Protein AF-A0A9P8CUE9-F1 (afdb_monomer_lite)

Organism: Mortierella alpina (NCBI:txid64518)

Sequence (190 aa):
MLHHHSNKNKRRLTALVFLGAIAPILSLISSGIDAAATAPPASHSPWPAYGKVPATTSPEVKAWLKLVDWTKVPKIGVRHTKDSGPPVCPEVAAPASDCWWTCSGCAAPDDVVDCPGKKVWGLTFDDGPEPGTTEKLLALLHEKNVTATFFVTGMKSTKAPALLKQTIDKGHHLASHSKDHLFSISRSRH

Foldseek 3Di:
DDDDDDDDDDDDDDDDDDDDDDDDPPDDDDPWAPPPDDQDPPPCDPDDDAPDDDDCPDPNNVVVVVRGPVVPPDPDDQFADDPLDDTDADPDDDPLSRDDCSRHVDDDPPDCPDAPDPPGDAAEAEADDDPPPLVVVLVVCVVVVHEHEYAYAQCRCVVCVVSVVVNVVSPHHYHHCYHNVPSPRHPPPD

pLDDT: mean 70.09, std 22.68, range [24.7, 97.25]

InterPro domains:
  IPR002509 NodB homology domain [PF01522] (115-182)
  IPR002509 NodB homology domain [PS51677] (119-190)
  IPR011330 Glycoside hydrolase/deacetylase, beta/alpha-barrel [SSF88713] (103-185)
  IPR050248 Polysaccharide deacetylase, ArnD subfamily [PTHR10587] (83-181)

Structure (mmCIF, N/CA/C/O backbone):
data_AF-A0A9P8CUE9-F1
#
_entry.id   AF-A0A9P8CUE9-F1
#
loop_
_atom_site.group_PDB
_atom_site.id
_atom_site.type_symbol
_atom_site.label_atom_id
_atom_site.label_alt_id
_atom_site.label_comp_id
_atom_site.label_asym_id
_atom_site.label_entity_id
_atom_site.label_seq_id
_atom_site.pdbx_PDB_ins_code
_atom_site.Cartn_x
_atom_site.Cartn_y
_atom_site.Cartn_z
_atom_site.occupancy
_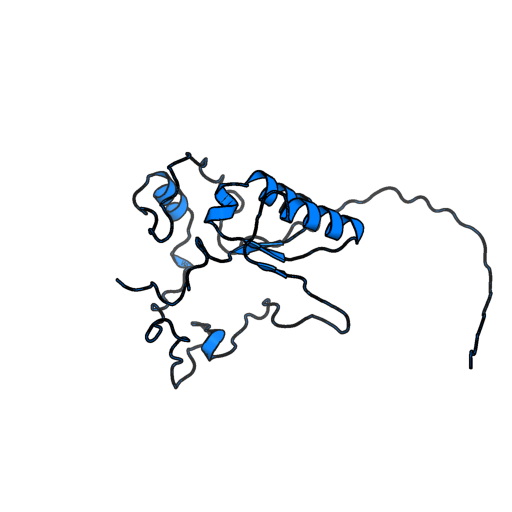atom_site.B_iso_or_equiv
_atom_site.auth_seq_id
_atom_site.auth_comp_id
_atom_site.auth_asym_id
_atom_site.auth_atom_id
_atom_site.pdbx_PDB_model_num
ATOM 1 N N . MET A 1 1 ? -44.475 7.993 17.799 1.00 36.44 1 MET A N 1
ATOM 2 C CA . MET A 1 1 ? -45.086 6.934 18.630 1.00 36.44 1 MET A CA 1
ATOM 3 C C . MET A 1 1 ? -43.985 5.986 19.073 1.00 36.44 1 MET A C 1
ATOM 5 O O . MET A 1 1 ? -43.467 5.237 18.260 1.00 36.44 1 MET A O 1
ATOM 9 N N . LEU A 1 2 ? -43.559 6.115 20.330 1.00 25.28 2 LEU A N 1
ATOM 10 C CA . LEU A 1 2 ? -42.633 5.197 20.993 1.00 25.28 2 LEU A CA 1
ATOM 11 C C . LEU A 1 2 ? -43.350 3.877 21.285 1.00 25.28 2 LEU A C 1
ATOM 13 O O . LEU A 1 2 ? -44.483 3.917 21.760 1.00 25.28 2 LEU A O 1
ATOM 17 N N . HIS A 1 3 ? -42.677 2.741 21.107 1.00 25.42 3 HIS A N 1
ATOM 18 C CA . HIS A 1 3 ? -42.960 1.544 21.896 1.00 25.42 3 HIS A CA 1
ATOM 19 C C . HIS A 1 3 ? -41.661 1.017 22.504 1.00 25.42 3 HIS A C 1
ATOM 21 O O . HIS A 1 3 ? -40.695 0.684 21.823 1.00 25.42 3 HIS A O 1
ATOM 27 N N . HIS A 1 4 ? -41.666 1.042 23.830 1.00 25.03 4 HIS A N 1
ATOM 28 C CA . HIS A 1 4 ? -40.624 0.654 24.755 1.00 25.03 4 HIS A CA 1
ATOM 29 C C . HIS A 1 4 ? -40.955 -0.765 25.221 1.00 25.03 4 HIS A C 1
ATOM 31 O O . HIS A 1 4 ? -42.028 -0.970 25.780 1.00 25.03 4 HIS A O 1
ATOM 37 N N . HIS A 1 5 ? -40.057 -1.734 25.030 1.00 28.45 5 HIS A N 1
ATOM 38 C CA . HIS A 1 5 ? -40.141 -3.008 25.744 1.00 28.45 5 HIS A CA 1
ATOM 39 C C . HIS A 1 5 ? -38.885 -3.207 26.589 1.00 28.45 5 HIS A C 1
ATOM 41 O O . HIS A 1 5 ? -37.834 -3.649 26.137 1.00 28.45 5 HIS A O 1
ATOM 47 N N . SER A 1 6 ? -39.036 -2.824 27.854 1.00 28.95 6 SER A N 1
ATOM 48 C CA . SER A 1 6 ? -38.173 -3.174 28.974 1.00 28.95 6 SER A CA 1
ATOM 49 C C . SER A 1 6 ? -38.375 -4.654 29.308 1.00 28.95 6 SER A C 1
ATOM 51 O O . SER A 1 6 ? -39.487 -5.046 29.656 1.00 28.95 6 SER A O 1
ATOM 53 N N . ASN A 1 7 ? -37.312 -5.461 29.297 1.00 30.73 7 ASN A N 1
ATOM 54 C CA . ASN A 1 7 ? -37.289 -6.720 30.040 1.00 30.73 7 ASN A CA 1
ATOM 55 C C . ASN A 1 7 ? -36.062 -6.740 30.958 1.00 30.73 7 ASN A C 1
ATOM 57 O O . ASN A 1 7 ? -34.925 -6.919 30.527 1.00 30.73 7 ASN A O 1
ATOM 61 N N . LYS A 1 8 ? -36.325 -6.478 32.240 1.00 32.53 8 LYS A N 1
ATOM 62 C CA . LYS A 1 8 ? -35.379 -6.591 33.345 1.00 32.53 8 LYS A CA 1
ATOM 63 C C . LYS A 1 8 ? -35.493 -8.009 33.893 1.00 32.53 8 LYS A C 1
ATOM 65 O O . LYS A 1 8 ? -36.488 -8.315 34.537 1.00 32.53 8 LYS A O 1
ATOM 70 N N . ASN A 1 9 ? -34.441 -8.812 33.769 1.00 32.69 9 ASN A N 1
ATOM 71 C CA . ASN A 1 9 ? -34.196 -9.864 34.748 1.00 32.69 9 ASN A CA 1
ATOM 72 C C . ASN A 1 9 ? -32.731 -9.844 35.179 1.00 32.69 9 ASN A C 1
ATOM 74 O O . ASN A 1 9 ? -31.813 -10.166 34.431 1.00 32.69 9 ASN A O 1
ATOM 78 N N . LYS A 1 10 ? -32.542 -9.376 36.414 1.00 33.41 10 LYS A N 1
ATOM 79 C CA . LYS A 1 10 ? -31.275 -9.292 37.132 1.00 33.41 10 LYS A CA 1
ATOM 80 C C . LYS A 1 10 ? -30.876 -10.696 37.588 1.00 33.41 10 LYS A C 1
ATOM 82 O O . LYS A 1 10 ? -31.638 -11.328 38.315 1.00 33.41 10 LYS A O 1
ATOM 87 N N . ARG A 1 11 ? -29.641 -11.113 37.312 1.00 35.25 11 ARG A N 1
ATOM 88 C CA . ARG A 1 11 ? -28.874 -11.956 38.239 1.00 35.25 11 ARG A CA 1
ATOM 89 C C . ARG A 1 11 ? -27.506 -11.320 38.455 1.00 35.25 11 ARG A C 1
ATOM 91 O O . ARG A 1 11 ? -26.847 -10.879 37.523 1.00 35.25 11 ARG A O 1
ATOM 98 N N . ARG A 1 12 ? -27.197 -11.158 39.736 1.00 32.88 12 ARG A N 1
ATOM 99 C CA . ARG A 1 12 ? -26.024 -10.510 40.314 1.00 32.88 12 ARG A CA 1
ATOM 100 C C . ARG A 1 12 ? -24.834 -11.477 40.347 1.00 32.88 12 ARG A C 1
ATOM 102 O O . ARG A 1 12 ? -25.046 -12.669 40.515 1.00 32.88 12 ARG A O 1
ATOM 109 N N . LEU A 1 13 ? -23.642 -10.872 40.348 1.00 27.58 13 LEU A N 1
ATOM 110 C CA . LEU A 1 13 ? -22.344 -11.371 40.823 1.00 27.58 13 LEU A CA 1
ATOM 111 C C . LEU A 1 13 ? -21.742 -12.581 40.090 1.00 27.58 13 LEU A C 1
ATOM 113 O O . LEU A 1 13 ? -22.179 -13.708 40.265 1.00 27.58 13 LEU A O 1
ATOM 117 N N . THR A 1 14 ? -20.619 -12.356 39.404 1.00 27.53 14 THR A N 1
ATOM 118 C CA . THR A 1 14 ? -19.294 -12.802 39.878 1.00 27.53 14 THR A CA 1
ATOM 119 C C . THR A 1 14 ? -18.235 -11.959 39.164 1.00 27.53 14 THR A C 1
ATOM 121 O O . THR A 1 14 ? -18.189 -11.913 37.938 1.00 27.53 14 THR A O 1
ATOM 124 N N . ALA A 1 15 ? -17.420 -11.245 39.938 1.00 28.31 15 ALA A N 1
ATOM 125 C CA . ALA A 1 15 ? -16.185 -10.654 39.454 1.00 28.31 15 ALA A CA 1
ATOM 126 C C . ALA A 1 15 ? -15.209 -11.800 39.168 1.00 28.31 15 ALA A C 1
ATOM 128 O O . ALA A 1 15 ? -14.782 -12.483 40.094 1.00 28.31 15 ALA A O 1
ATOM 129 N N . LEU A 1 16 ? -14.884 -12.023 37.897 1.00 26.94 16 LEU A N 1
ATOM 130 C CA . LEU A 1 16 ? -13.764 -12.864 37.501 1.00 26.94 16 LEU A CA 1
ATOM 131 C C . LEU A 1 16 ? -12.756 -11.960 36.799 1.00 26.94 16 LEU A C 1
ATOM 133 O O . LEU A 1 16 ? -12.876 -11.628 35.623 1.00 26.94 16 LEU A O 1
ATOM 137 N N . VAL A 1 17 ? -11.791 -11.509 37.591 1.00 27.09 17 VAL A N 1
ATOM 138 C CA . VAL A 1 17 ? -10.525 -10.980 37.104 1.00 27.09 17 VAL A CA 1
ATOM 139 C C . VAL A 1 17 ? -9.811 -12.143 36.420 1.00 27.09 17 VAL A C 1
ATOM 141 O O . VAL A 1 17 ? -9.336 -13.049 37.096 1.00 27.09 17 VAL A O 1
ATOM 144 N N . PHE A 1 18 ? -9.748 -12.132 35.092 1.00 27.00 18 PHE A N 1
ATOM 145 C CA . PHE A 1 18 ? -8.770 -12.920 34.349 1.00 27.00 18 PHE A CA 1
ATOM 146 C C . PHE A 1 18 ? -7.748 -11.957 33.751 1.00 27.00 18 PHE A C 1
ATOM 148 O O . PHE A 1 18 ? -7.950 -11.358 32.697 1.00 27.00 18 PHE A O 1
ATOM 155 N N . LEU A 1 19 ? -6.648 -11.790 34.489 1.00 27.48 19 LEU A N 1
ATOM 156 C CA . LEU A 1 19 ? -5.358 -11.477 33.896 1.00 27.48 19 LEU A CA 1
ATOM 157 C C . LEU A 1 19 ? -4.941 -12.651 33.002 1.00 27.48 19 LEU A C 1
ATOM 159 O O . LEU A 1 19 ? -5.058 -13.805 33.405 1.00 27.48 19 LEU A O 1
ATOM 163 N N . GLY A 1 20 ? -4.338 -12.324 31.861 1.00 24.70 20 GLY A N 1
ATOM 164 C CA . GLY A 1 20 ? -3.380 -13.202 31.195 1.00 24.70 20 GLY A CA 1
ATOM 165 C C . GLY A 1 20 ? -3.936 -14.014 30.033 1.00 24.70 20 GLY A C 1
ATOM 166 O O . GLY A 1 20 ? -4.407 -15.126 30.218 1.00 24.70 20 GLY A O 1
ATOM 167 N N . ALA A 1 21 ? -3.783 -13.481 28.823 1.00 28.77 21 ALA A N 1
ATOM 168 C CA . ALA A 1 21 ? -2.973 -14.117 27.780 1.00 28.77 21 ALA A CA 1
ATOM 169 C C . ALA A 1 21 ? -2.999 -13.231 26.530 1.00 28.77 21 ALA A C 1
ATOM 171 O O . ALA A 1 21 ? -3.874 -13.323 25.673 1.00 28.77 21 ALA A O 1
ATOM 172 N N . ILE A 1 22 ? -2.005 -12.350 26.452 1.00 33.88 22 ILE A N 1
ATOM 173 C CA . ILE A 1 22 ? -1.521 -11.802 25.190 1.00 33.88 22 ILE A CA 1
ATOM 174 C C . ILE A 1 22 ? -0.897 -12.991 24.451 1.00 33.88 22 ILE A C 1
ATOM 176 O O . ILE A 1 22 ? 0.145 -13.491 24.869 1.00 33.88 22 ILE A O 1
ATOM 180 N N . ALA A 1 23 ? -1.544 -13.467 23.392 1.00 28.14 23 ALA A N 1
ATOM 181 C CA . ALA A 1 23 ? -0.933 -14.346 22.403 1.00 28.14 23 ALA A CA 1
ATOM 182 C C . ALA A 1 23 ? -0.981 -13.602 21.058 1.00 28.14 23 ALA A C 1
ATOM 184 O O . ALA A 1 23 ? -2.072 -13.254 20.601 1.00 28.14 23 ALA A O 1
ATOM 185 N N . PRO A 1 24 ? 0.175 -13.268 20.462 1.00 31.92 24 PRO A N 1
ATOM 186 C CA . PRO A 1 24 ? 0.232 -12.425 19.282 1.00 31.92 24 PRO A CA 1
ATOM 187 C C . PRO A 1 24 ? -0.199 -13.244 18.065 1.00 31.92 24 PRO A C 1
ATOM 189 O O . PRO A 1 24 ? 0.426 -14.249 17.730 1.00 31.92 24 PRO A O 1
ATOM 192 N N . ILE A 1 25 ? -1.234 -12.789 17.360 1.00 31.41 25 ILE A N 1
ATOM 193 C CA . ILE A 1 25 ? -1.458 -13.196 15.971 1.00 31.41 25 ILE A CA 1
ATOM 194 C C . ILE A 1 25 ? -0.465 -12.384 15.136 1.00 31.41 25 ILE A C 1
ATOM 196 O O . ILE A 1 25 ? -0.787 -11.347 14.567 1.00 31.41 25 ILE A O 1
ATOM 200 N N . LEU A 1 26 ? 0.789 -12.830 15.155 1.00 34.69 26 LEU A N 1
ATOM 201 C CA . LEU A 1 26 ? 1.828 -12.414 14.229 1.00 34.69 26 LEU A CA 1
ATOM 202 C C . LEU A 1 26 ? 2.029 -13.574 13.256 1.00 34.69 26 LEU A C 1
ATOM 204 O O . LEU A 1 26 ? 2.861 -14.445 13.481 1.00 34.69 26 LEU A O 1
ATOM 208 N N . SER A 1 27 ? 1.223 -13.626 12.203 1.00 35.78 27 SER A N 1
ATOM 209 C CA . SER A 1 27 ? 1.536 -14.442 11.032 1.00 35.78 27 SER A CA 1
ATOM 210 C C . SER A 1 27 ? 0.690 -13.970 9.865 1.00 35.78 27 SER A C 1
ATOM 212 O O . SER A 1 27 ? -0.477 -14.330 9.781 1.00 35.78 27 SER A O 1
ATOM 214 N N . LEU A 1 28 ? 1.275 -13.112 9.028 1.00 30.45 28 LEU A N 1
ATOM 215 C CA . LEU A 1 28 ? 1.000 -12.988 7.591 1.00 30.45 28 LEU A CA 1
ATOM 216 C C . LEU A 1 28 ? 1.887 -11.876 7.020 1.00 30.45 28 LEU A C 1
ATOM 218 O O . LEU A 1 28 ? 1.423 -10.801 6.661 1.00 30.45 28 LEU A O 1
ATOM 222 N N . ILE A 1 29 ? 3.197 -12.132 6.959 1.00 36.97 29 ILE A N 1
ATOM 223 C CA . ILE A 1 29 ? 4.071 -11.474 5.985 1.00 36.97 29 ILE A CA 1
ATOM 224 C C . ILE A 1 29 ? 5.051 -12.524 5.463 1.00 36.97 29 ILE A C 1
ATOM 226 O O . ILE A 1 29 ? 5.740 -13.176 6.244 1.00 36.97 29 ILE A O 1
ATOM 230 N N . SER A 1 30 ? 5.139 -12.590 4.135 1.00 34.62 30 SER A N 1
ATOM 231 C CA . SER A 1 30 ? 6.252 -13.113 3.338 1.00 34.62 30 SER A CA 1
ATOM 232 C C . SER A 1 30 ? 6.085 -14.496 2.707 1.00 34.62 30 SER A C 1
ATOM 234 O O . SER A 1 30 ? 6.679 -15.487 3.120 1.00 34.62 30 SER A O 1
ATOM 236 N N . SER A 1 31 ? 5.389 -14.535 1.576 1.00 41.97 31 SER A N 1
ATOM 237 C CA . SER A 1 31 ? 5.726 -15.447 0.483 1.00 41.97 31 SER A CA 1
ATOM 238 C C . SER A 1 31 ? 6.697 -14.735 -0.472 1.00 41.97 31 SER A C 1
ATOM 240 O O . SER A 1 31 ? 6.318 -14.296 -1.552 1.00 41.97 31 SER A O 1
ATOM 242 N N . GLY A 1 32 ? 7.967 -14.575 -0.071 1.00 44.78 32 GLY A N 1
ATOM 243 C CA . GLY A 1 32 ? 9.011 -14.155 -1.024 1.00 44.78 32 GLY A CA 1
ATOM 244 C C . GLY A 1 32 ? 10.296 -13.537 -0.471 1.00 44.78 32 GLY A C 1
ATOM 245 O O . GLY A 1 32 ? 11.260 -13.415 -1.219 1.00 44.78 32 GLY A O 1
ATOM 246 N N . ILE A 1 33 ? 10.341 -13.164 0.805 1.00 44.09 33 ILE A N 1
ATOM 247 C CA . ILE A 1 33 ? 11.532 -12.618 1.469 1.00 44.09 33 ILE A CA 1
ATOM 248 C C . ILE A 1 33 ? 11.846 -13.528 2.654 1.00 44.09 33 ILE A C 1
ATOM 250 O O . ILE A 1 33 ? 10.989 -13.714 3.520 1.00 44.09 33 ILE A O 1
ATOM 254 N N . ASP A 1 34 ? 13.040 -14.119 2.698 1.00 39.16 34 ASP A N 1
ATOM 255 C CA . ASP A 1 34 ? 13.455 -14.921 3.850 1.00 39.16 34 ASP A CA 1
ATOM 256 C C . ASP A 1 34 ? 13.269 -14.107 5.135 1.00 39.16 34 ASP A C 1
ATOM 258 O O . ASP A 1 34 ? 13.906 -13.071 5.326 1.00 39.16 34 ASP A O 1
ATOM 262 N N . ALA A 1 35 ? 12.416 -14.595 6.039 1.00 41.97 35 ALA A N 1
ATOM 263 C CA . ALA A 1 35 ? 12.157 -13.968 7.336 1.00 41.97 35 ALA A CA 1
ATOM 264 C C . ALA A 1 35 ? 13.425 -13.866 8.219 1.00 41.97 35 ALA A C 1
ATOM 266 O O . ALA A 1 35 ? 13.410 -13.198 9.250 1.00 41.97 35 ALA A O 1
ATOM 267 N N . ALA A 1 36 ? 14.521 -14.516 7.805 1.00 41.19 36 ALA A N 1
ATOM 268 C CA . ALA A 1 36 ? 15.834 -14.505 8.443 1.00 41.19 36 ALA A CA 1
ATOM 269 C C . ALA A 1 36 ? 16.848 -13.536 7.796 1.00 41.19 36 ALA A C 1
ATOM 271 O O . ALA A 1 36 ? 17.951 -13.376 8.320 1.00 41.19 36 ALA A O 1
ATOM 272 N N . ALA A 1 37 ? 16.523 -12.895 6.667 1.00 46.34 37 ALA A N 1
ATOM 273 C CA . ALA A 1 37 ? 17.435 -11.961 6.018 1.00 46.34 37 ALA A CA 1
ATOM 274 C C . ALA A 1 37 ? 17.392 -10.601 6.728 1.00 46.34 37 ALA A C 1
ATOM 276 O O . ALA A 1 37 ? 16.442 -9.830 6.583 1.00 46.34 37 ALA A O 1
ATOM 277 N N . THR A 1 38 ? 18.441 -10.280 7.489 1.00 49.31 38 THR A N 1
ATOM 278 C CA . THR A 1 38 ? 18.631 -8.928 8.021 1.00 49.31 38 THR A CA 1
ATOM 279 C C . THR A 1 38 ? 18.739 -7.958 6.847 1.00 49.31 38 THR A C 1
ATOM 281 O O . THR A 1 38 ? 19.700 -8.006 6.078 1.00 49.31 38 THR A O 1
ATOM 284 N N . ALA A 1 39 ? 17.737 -7.090 6.706 1.00 53.00 39 ALA A N 1
ATOM 285 C CA . ALA A 1 39 ? 17.728 -6.004 5.739 1.00 53.00 39 ALA A CA 1
ATOM 286 C C . ALA A 1 39 ? 19.070 -5.245 5.777 1.00 53.00 39 ALA A C 1
ATOM 288 O O . ALA A 1 39 ? 19.487 -4.830 6.866 1.00 53.00 39 ALA A O 1
ATOM 289 N N . PRO A 1 40 ? 19.758 -5.047 4.634 1.00 51.84 40 PRO A N 1
ATOM 290 C CA . PRO A 1 40 ? 20.952 -4.221 4.609 1.00 51.84 40 PRO A CA 1
ATOM 291 C C . PRO A 1 40 ? 20.631 -2.834 5.187 1.00 51.84 40 PRO A C 1
ATOM 293 O O . PRO A 1 40 ? 19.540 -2.309 4.932 1.00 51.84 40 PRO A O 1
ATOM 296 N N . PRO A 1 41 ? 21.547 -2.226 5.963 1.00 53.84 41 PRO A N 1
ATOM 297 C CA . PRO A 1 41 ? 21.313 -0.911 6.536 1.00 53.84 41 PRO A CA 1
ATOM 298 C C . PRO A 1 41 ? 20.985 0.079 5.419 1.00 53.84 41 PRO A C 1
ATOM 300 O O . PRO A 1 41 ? 21.659 0.111 4.386 1.00 53.84 41 PRO A O 1
ATOM 303 N N . ALA A 1 42 ? 19.951 0.894 5.631 1.00 56.28 42 ALA A N 1
ATOM 304 C CA . ALA A 1 42 ? 19.625 2.005 4.750 1.00 56.28 42 ALA A CA 1
ATOM 305 C C . ALA A 1 42 ? 20.738 3.063 4.854 1.00 56.28 42 ALA A C 1
ATOM 307 O O . ALA A 1 42 ? 20.658 4.030 5.612 1.00 56.28 42 ALA A O 1
ATOM 308 N N . SER A 1 43 ? 21.825 2.844 4.116 1.00 53.75 43 SER A N 1
ATOM 309 C CA . SER A 1 43 ? 22.763 3.891 3.729 1.00 53.75 43 SER A CA 1
ATOM 310 C C . SER A 1 43 ? 21.926 4.979 3.055 1.00 53.75 43 SER A C 1
ATOM 312 O O . SER A 1 43 ? 21.183 4.707 2.109 1.00 53.75 43 SER A O 1
ATOM 314 N N . HIS A 1 44 ? 21.946 6.189 3.619 1.00 53.56 44 HIS A N 1
ATOM 315 C CA . HIS A 1 44 ? 21.145 7.318 3.150 1.00 53.56 44 HIS A CA 1
ATOM 316 C C . HIS A 1 44 ? 21.754 7.862 1.851 1.00 53.56 44 HIS A C 1
ATOM 318 O O . HIS A 1 44 ? 22.269 8.976 1.806 1.00 53.56 44 HIS A O 1
ATOM 324 N N . SER A 1 45 ? 21.725 7.067 0.782 1.00 56.34 45 SER A N 1
ATOM 325 C CA . SER A 1 45 ? 21.901 7.607 -0.557 1.00 56.34 45 SER A CA 1
ATOM 326 C C . SER A 1 45 ? 20.726 8.557 -0.815 1.00 56.34 45 SER A C 1
ATOM 328 O O . SER A 1 45 ? 19.581 8.186 -0.525 1.00 56.34 45 SER A O 1
ATOM 330 N N . PRO A 1 46 ? 20.965 9.794 -1.284 1.00 64.12 46 PRO A N 1
ATOM 331 C CA . PRO A 1 46 ? 19.888 10.738 -1.525 1.00 64.12 46 PRO A CA 1
ATOM 332 C C . PRO A 1 46 ? 18.871 10.110 -2.476 1.00 64.12 46 PRO A C 1
ATOM 334 O O . PRO A 1 46 ? 19.202 9.687 -3.586 1.00 64.12 46 PRO A O 1
ATOM 337 N N . TRP A 1 47 ? 17.620 10.032 -2.018 1.00 63.03 47 TRP A N 1
ATOM 338 C CA . TRP A 1 47 ? 16.534 9.505 -2.830 1.00 63.03 47 TRP A CA 1
ATOM 339 C C . TRP A 1 47 ? 16.444 10.296 -4.140 1.00 63.03 47 TRP A C 1
ATOM 341 O O . TRP A 1 47 ? 16.534 11.528 -4.122 1.00 63.03 47 TRP A O 1
ATOM 351 N N . PRO A 1 48 ? 16.262 9.622 -5.287 1.00 65.06 48 PRO A N 1
ATOM 352 C CA . PRO A 1 48 ? 16.179 10.298 -6.573 1.00 65.06 48 PRO A CA 1
ATOM 353 C C . PRO A 1 48 ? 15.027 11.303 -6.576 1.00 65.06 48 PRO A C 1
ATOM 355 O O . PRO A 1 48 ? 13.945 11.022 -6.048 1.00 65.06 48 PRO A O 1
ATOM 358 N N . ALA A 1 49 ? 15.256 12.442 -7.233 1.00 65.75 49 ALA A N 1
ATOM 359 C CA . ALA A 1 49 ? 14.275 13.510 -7.389 1.00 65.75 49 ALA A CA 1
ATOM 360 C C . ALA A 1 49 ? 12.926 13.010 -7.951 1.00 65.75 49 ALA A C 1
ATOM 362 O O . ALA A 1 49 ? 12.829 11.934 -8.556 1.00 65.75 49 ALA A O 1
ATOM 363 N N . TYR A 1 50 ? 11.876 13.812 -7.753 1.00 59.69 50 TYR A N 1
ATOM 364 C CA . TYR A 1 50 ? 10.519 13.519 -8.224 1.00 59.69 50 TYR A CA 1
ATOM 365 C C . TYR A 1 50 ? 10.512 13.130 -9.713 1.00 59.69 50 TYR A C 1
ATOM 367 O O . TYR A 1 50 ? 11.150 13.788 -10.538 1.00 59.69 50 TYR A O 1
ATOM 375 N N . GLY A 1 51 ? 9.841 12.029 -10.062 1.00 62.56 51 GLY A N 1
ATOM 376 C CA . GLY A 1 51 ? 9.766 11.544 -11.438 1.00 62.56 51 GLY A CA 1
ATOM 377 C C . GLY A 1 51 ? 11.053 10.945 -12.019 1.00 62.56 51 GLY A C 1
ATOM 378 O O . GLY A 1 51 ? 11.057 10.622 -13.208 1.00 62.56 51 GLY A O 1
ATOM 379 N N . LYS A 1 52 ? 12.133 10.788 -11.238 1.00 67.31 52 LYS A N 1
ATOM 380 C CA . LYS A 1 52 ? 13.361 10.092 -11.661 1.00 67.31 52 LYS A CA 1
ATOM 381 C C . LYS A 1 52 ? 13.396 8.660 -11.125 1.00 67.31 52 LYS A C 1
ATOM 383 O O . LYS A 1 52 ? 13.159 8.421 -9.937 1.00 67.31 52 LYS A O 1
ATOM 388 N N . VAL A 1 53 ? 13.713 7.710 -12.001 1.00 66.12 53 VAL A N 1
ATOM 389 C CA . VAL A 1 53 ? 13.930 6.306 -11.626 1.00 66.12 53 VAL A CA 1
ATOM 390 C C . VAL A 1 53 ? 15.230 6.214 -10.808 1.00 66.12 53 VAL A C 1
ATOM 392 O O . VAL A 1 53 ? 16.225 6.820 -11.215 1.00 66.12 53 VAL A O 1
ATOM 395 N N . PRO A 1 54 ? 15.247 5.528 -9.647 1.00 66.56 54 PRO A N 1
ATOM 396 C CA . PRO A 1 54 ? 16.479 5.309 -8.891 1.00 66.56 54 PRO A CA 1
ATOM 397 C C . PRO A 1 54 ? 17.501 4.533 -9.718 1.00 66.56 54 PRO A C 1
ATOM 399 O O . PRO A 1 54 ? 17.138 3.606 -10.441 1.00 66.56 54 PRO A O 1
ATOM 402 N N . ALA A 1 55 ? 18.785 4.861 -9.572 1.00 70.38 55 ALA A N 1
ATOM 403 C CA . ALA A 1 55 ? 19.837 4.028 -10.137 1.00 70.38 55 ALA A CA 1
ATOM 404 C C . ALA A 1 55 ? 19.807 2.644 -9.469 1.00 70.38 55 ALA A C 1
ATOM 406 O O . ALA A 1 55 ? 19.923 2.532 -8.251 1.00 70.38 55 ALA A O 1
ATOM 407 N N . THR A 1 56 ? 19.684 1.581 -10.263 1.00 74.38 56 THR A N 1
ATOM 408 C CA . THR A 1 56 ? 19.680 0.190 -9.770 1.00 74.38 56 THR A CA 1
ATOM 409 C C . THR A 1 56 ? 21.085 -0.382 -9.575 1.00 74.38 56 THR A C 1
ATOM 411 O O . THR A 1 56 ? 21.262 -1.535 -9.190 1.00 74.38 56 THR A O 1
ATOM 414 N N . THR A 1 57 ? 22.113 0.418 -9.852 1.00 78.94 57 THR A N 1
ATOM 415 C CA . THR A 1 57 ? 23.513 -0.012 -9.887 1.00 78.94 57 THR A CA 1
ATOM 416 C C . THR A 1 57 ? 24.236 0.131 -8.550 1.00 78.94 57 THR A C 1
ATOM 418 O O . THR A 1 57 ? 25.367 -0.362 -8.437 1.00 78.94 57 THR A O 1
ATOM 421 N N . SER A 1 58 ? 23.607 0.765 -7.553 1.00 77.44 58 SER A N 1
ATOM 422 C CA . SER A 1 58 ? 24.209 0.991 -6.237 1.00 77.44 58 SER A CA 1
ATOM 423 C C . SER A 1 58 ? 24.473 -0.334 -5.499 1.00 77.44 58 SER A C 1
ATOM 425 O O . SER A 1 58 ? 23.755 -1.319 -5.722 1.00 77.44 58 SER A O 1
ATOM 427 N N . PRO A 1 59 ? 25.502 -0.402 -4.631 1.00 79.75 59 PRO A N 1
ATOM 428 C CA . PRO A 1 59 ? 25.773 -1.587 -3.818 1.00 79.75 59 PRO A CA 1
ATOM 429 C C . PRO A 1 59 ? 24.574 -2.021 -2.969 1.00 79.75 59 PRO A C 1
ATOM 431 O O . PRO A 1 59 ? 24.308 -3.215 -2.857 1.00 79.75 59 PRO A O 1
ATOM 434 N N . GLU A 1 60 ? 23.823 -1.062 -2.427 1.00 75.56 60 GLU A N 1
ATOM 435 C CA . GLU A 1 60 ? 22.632 -1.304 -1.614 1.00 75.56 60 GLU A CA 1
ATOM 436 C C . GLU A 1 60 ? 21.529 -1.968 -2.438 1.00 75.56 60 GLU A C 1
ATOM 438 O O . GLU A 1 60 ? 21.031 -3.023 -2.051 1.00 75.56 60 GLU A O 1
ATOM 443 N N . VAL A 1 61 ? 21.180 -1.410 -3.605 1.00 79.56 61 VAL A N 1
ATOM 444 C CA . VAL A 1 61 ? 20.146 -1.998 -4.473 1.00 79.56 61 VAL A CA 1
ATOM 445 C C . VAL A 1 61 ? 20.561 -3.396 -4.924 1.00 79.56 61 VAL A C 1
ATOM 447 O O . VAL A 1 61 ? 19.756 -4.321 -4.884 1.00 79.56 61 VAL A O 1
ATOM 450 N N . LYS A 1 62 ? 21.836 -3.594 -5.271 1.00 83.75 62 LYS A N 1
ATOM 451 C CA . LYS A 1 62 ? 22.367 -4.923 -5.606 1.00 83.75 62 LYS A CA 1
ATOM 452 C C . LYS A 1 62 ? 22.279 -5.904 -4.437 1.00 83.75 62 LYS A C 1
ATOM 454 O O . LYS A 1 62 ? 22.022 -7.078 -4.676 1.00 83.75 62 LYS A O 1
ATOM 459 N N . ALA A 1 63 ? 22.497 -5.458 -3.200 1.00 83.94 63 ALA A N 1
ATOM 460 C CA . ALA A 1 63 ? 22.347 -6.302 -2.017 1.00 83.94 63 ALA A CA 1
ATOM 461 C C . ALA A 1 63 ? 20.885 -6.729 -1.822 1.00 83.94 63 ALA A C 1
ATOM 463 O O . ALA A 1 63 ? 20.627 -7.911 -1.626 1.00 83.94 63 ALA A O 1
ATOM 464 N N . TRP A 1 64 ? 19.935 -5.805 -1.979 1.00 80.31 64 TRP A N 1
ATOM 465 C CA . TRP A 1 64 ? 18.503 -6.110 -1.931 1.00 80.31 64 TRP A CA 1
ATOM 466 C C . TRP A 1 64 ? 18.056 -7.058 -3.053 1.00 80.31 64 TRP A C 1
ATOM 468 O O . TRP A 1 64 ? 17.349 -8.023 -2.788 1.00 80.31 64 TRP A O 1
ATOM 478 N N . LEU A 1 65 ? 18.513 -6.849 -4.293 1.00 84.31 65 LEU A N 1
ATOM 479 C CA . LEU A 1 65 ? 18.167 -7.714 -5.433 1.00 84.31 65 LEU A CA 1
ATOM 480 C C . LEU A 1 65 ? 18.704 -9.148 -5.294 1.00 84.31 65 LEU A C 1
ATOM 482 O O . LEU A 1 65 ? 18.132 -10.065 -5.880 1.00 84.31 65 LEU A O 1
ATOM 486 N N . LYS A 1 66 ? 19.784 -9.358 -4.527 1.00 86.75 66 LYS A N 1
ATOM 487 C CA . LYS A 1 66 ? 20.313 -10.698 -4.218 1.00 86.75 66 LYS A CA 1
ATOM 488 C C . LYS A 1 66 ? 19.430 -11.488 -3.252 1.00 86.75 66 LYS A C 1
ATOM 490 O O . LYS A 1 66 ? 19.536 -12.706 -3.232 1.00 86.75 66 LYS A O 1
ATOM 495 N N . LEU A 1 67 ? 18.594 -10.812 -2.460 1.00 86.38 67 LEU A N 1
ATOM 496 C CA . LEU A 1 67 ? 17.649 -11.463 -1.545 1.00 86.38 67 LEU A CA 1
ATOM 497 C C . LEU A 1 67 ? 16.395 -11.969 -2.268 1.00 86.38 67 LEU A C 1
ATOM 499 O O . LEU A 1 67 ? 15.608 -12.708 -1.685 1.00 86.38 67 LEU A O 1
ATOM 503 N N . VAL A 1 68 ? 16.192 -11.560 -3.522 1.00 84.88 68 VAL A N 1
ATOM 504 C CA . VAL A 1 68 ? 15.045 -11.983 -4.322 1.00 84.88 68 VAL A CA 1
ATOM 505 C C . VAL A 1 68 ? 15.338 -13.345 -4.939 1.00 84.88 68 VAL A C 1
ATOM 507 O O . VAL A 1 68 ? 16.266 -13.501 -5.735 1.00 84.88 68 VAL A O 1
ATOM 510 N N . ASP A 1 69 ? 14.502 -14.325 -4.616 1.00 87.62 69 ASP A N 1
ATOM 511 C CA . ASP A 1 69 ? 14.476 -15.605 -5.314 1.00 87.62 69 ASP A CA 1
ATOM 512 C C . ASP A 1 69 ? 13.813 -15.437 -6.689 1.00 87.62 69 ASP A C 1
ATOM 514 O O . ASP A 1 69 ? 12.602 -15.593 -6.865 1.00 87.62 69 ASP A O 1
ATOM 518 N N . TRP A 1 70 ? 14.631 -15.103 -7.688 1.00 86.56 70 TRP A N 1
ATOM 519 C CA . TRP A 1 70 ? 14.188 -14.868 -9.064 1.00 86.56 70 TRP A CA 1
ATOM 520 C C . TRP A 1 70 ? 13.540 -16.086 -9.725 1.00 86.56 70 TRP A C 1
ATOM 522 O O . TRP A 1 70 ? 12.855 -15.926 -10.733 1.00 86.56 70 TRP A O 1
ATOM 532 N N . THR A 1 71 ? 13.714 -17.294 -9.179 1.00 88.38 71 THR A N 1
ATOM 533 C CA . THR A 1 71 ? 13.064 -18.498 -9.718 1.00 88.38 71 THR A CA 1
ATOM 534 C C . THR A 1 71 ? 11.562 -18.522 -9.443 1.00 88.38 71 THR A C 1
ATOM 536 O O . THR A 1 71 ? 10.812 -19.131 -10.202 1.00 88.38 71 THR A O 1
ATOM 539 N N . LYS A 1 72 ? 11.114 -17.809 -8.402 1.00 85.06 72 LYS A N 1
ATOM 540 C CA . LYS A 1 72 ? 9.700 -17.672 -8.033 1.00 85.06 72 LYS A CA 1
ATOM 541 C C . LYS A 1 72 ? 9.002 -16.512 -8.734 1.00 85.06 72 LYS A C 1
ATOM 543 O O . LYS A 1 72 ? 7.781 -16.425 -8.672 1.00 85.06 72 LYS A O 1
ATOM 548 N N . VAL A 1 73 ? 9.750 -15.619 -9.384 1.00 82.88 73 VAL A N 1
ATOM 549 C CA . VAL A 1 73 ? 9.187 -14.460 -10.086 1.00 82.88 73 VAL A CA 1
ATOM 550 C C . VAL A 1 73 ? 8.612 -14.920 -11.433 1.00 82.88 73 VAL A C 1
ATOM 552 O O . VAL A 1 73 ? 9.372 -15.393 -12.285 1.00 82.88 73 VAL A O 1
ATOM 555 N N . PRO A 1 74 ? 7.293 -14.782 -11.673 1.00 81.50 74 PRO A N 1
ATOM 556 C CA . PRO A 1 74 ? 6.697 -15.150 -12.951 1.00 81.50 74 PRO A CA 1
ATOM 557 C C . PRO A 1 74 ? 7.290 -14.330 -14.102 1.00 81.50 74 PRO A C 1
ATOM 559 O O . PRO A 1 74 ? 7.437 -13.110 -14.010 1.00 81.50 74 PRO A O 1
ATOM 562 N N . LYS A 1 75 ? 7.598 -14.989 -15.223 1.00 82.94 75 LYS A N 1
ATOM 563 C CA . LYS A 1 75 ? 8.098 -14.336 -16.445 1.00 82.94 75 LYS A CA 1
ATOM 564 C C . LYS A 1 75 ? 6.938 -13.777 -17.273 1.00 82.94 75 LYS A C 1
ATOM 566 O O . LYS A 1 75 ? 6.650 -14.273 -18.358 1.00 82.94 75 LYS A O 1
ATOM 571 N N . ILE A 1 76 ? 6.256 -12.773 -16.733 1.00 81.06 76 ILE A N 1
ATOM 572 C CA . ILE A 1 76 ? 5.126 -12.096 -17.381 1.00 81.06 76 ILE A CA 1
ATOM 573 C C . ILE A 1 76 ? 5.644 -10.881 -18.162 1.00 81.06 76 ILE A C 1
ATOM 575 O O . ILE A 1 76 ? 6.486 -10.126 -17.671 1.00 81.06 76 ILE A O 1
ATOM 579 N N . GLY A 1 77 ? 5.161 -10.702 -19.393 1.00 78.75 77 GLY A N 1
ATOM 580 C CA . GLY A 1 77 ? 5.522 -9.562 -20.237 1.00 78.75 77 GLY A CA 1
ATOM 581 C C . GLY A 1 77 ? 5.022 -8.226 -19.675 1.00 78.75 77 GLY A C 1
ATOM 582 O O . GLY A 1 77 ? 4.026 -8.164 -18.954 1.00 78.75 77 GLY A O 1
ATOM 583 N N . VAL A 1 78 ? 5.701 -7.129 -20.021 1.00 77.69 78 VAL A N 1
ATOM 584 C CA . VAL A 1 78 ? 5.264 -5.783 -19.626 1.00 77.69 78 VAL A CA 1
ATOM 585 C C . VAL A 1 78 ? 3.931 -5.461 -20.299 1.00 77.69 78 VAL A C 1
ATOM 587 O O . VAL A 1 78 ? 3.789 -5.561 -21.515 1.00 77.69 78 VAL A O 1
ATOM 590 N N . ARG A 1 79 ? 2.948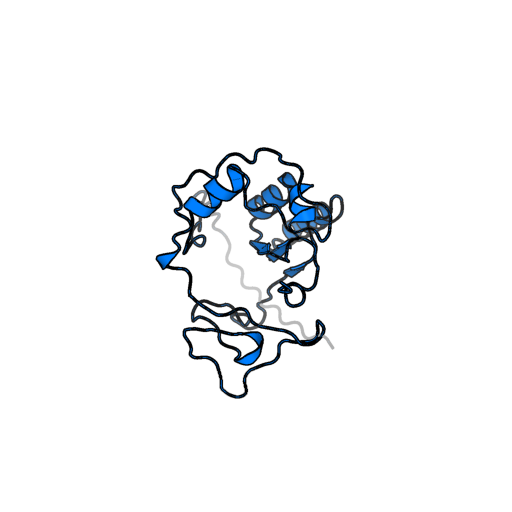 -5.048 -19.499 1.00 77.56 79 ARG A N 1
ATOM 591 C CA . ARG A 1 79 ? 1.632 -4.626 -19.986 1.00 77.56 79 ARG A CA 1
ATOM 592 C C . ARG A 1 79 ? 1.690 -3.157 -20.409 1.00 77.56 79 ARG A C 1
ATOM 594 O O . ARG A 1 79 ? 2.234 -2.318 -19.689 1.00 77.56 79 ARG A O 1
ATOM 601 N N . HIS A 1 80 ? 1.130 -2.850 -21.575 1.00 71.19 80 HIS A N 1
ATOM 602 C CA . HIS A 1 80 ? 1.172 -1.514 -22.168 1.00 71.19 80 HIS A CA 1
ATOM 603 C C . HIS A 1 80 ? -0.165 -0.780 -22.002 1.00 71.19 80 HIS A C 1
ATOM 605 O O . HIS A 1 80 ? -1.243 -1.369 -22.087 1.00 71.19 80 HIS A O 1
ATOM 611 N N . THR A 1 81 ? -0.087 0.531 -21.784 1.00 68.00 81 THR A N 1
ATOM 612 C CA . THR A 1 81 ? -1.230 1.450 -21.855 1.00 68.00 81 THR A CA 1
ATOM 613 C C . THR A 1 81 ? -1.155 2.255 -23.142 1.00 68.00 81 THR A C 1
ATOM 615 O O . THR A 1 81 ? -0.068 2.499 -23.671 1.00 68.00 81 THR A O 1
ATOM 618 N N . LYS A 1 82 ? -2.309 2.698 -23.640 1.00 69.38 82 LYS A N 1
ATOM 619 C CA . LYS A 1 82 ? -2.365 3.680 -24.723 1.00 69.38 82 LYS A CA 1
ATOM 620 C C . LYS A 1 82 ? -2.442 5.075 -24.107 1.00 69.38 82 LYS A C 1
ATOM 622 O O . LYS A 1 82 ? -3.361 5.347 -23.345 1.00 69.38 82 LYS A O 1
ATOM 627 N N . ASP A 1 83 ? -1.461 5.930 -24.389 1.00 65.94 83 ASP A N 1
ATOM 628 C CA . ASP A 1 83 ? -1.456 7.360 -24.036 1.00 65.94 83 ASP A CA 1
ATOM 629 C C . ASP A 1 83 ? -1.740 7.691 -22.555 1.00 65.9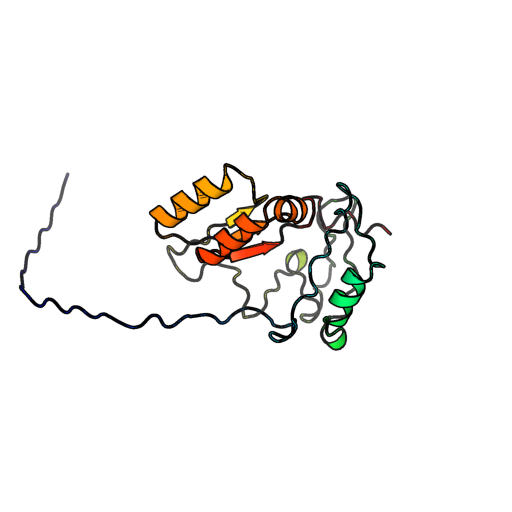4 83 ASP A C 1
ATOM 631 O O . ASP A 1 83 ? -2.381 8.688 -22.238 1.00 65.94 83 ASP A O 1
ATOM 635 N N . SER A 1 84 ? -1.225 6.886 -21.616 1.00 65.44 84 SER A N 1
ATOM 636 C CA . SER A 1 84 ? -1.513 7.002 -20.166 1.00 65.44 84 SER A CA 1
ATOM 637 C C . SER A 1 84 ? -2.970 6.738 -19.770 1.00 65.44 84 SER A C 1
ATOM 639 O O . SER A 1 84 ? -3.342 6.971 -18.621 1.00 65.44 84 SER A O 1
ATOM 641 N N . GLY A 1 85 ? -3.784 6.258 -20.707 1.00 65.31 85 GLY A N 1
ATOM 642 C CA . GLY A 1 85 ? -5.143 5.810 -20.471 1.00 65.31 85 GLY A CA 1
ATOM 643 C C . GLY A 1 85 ? -5.205 4.456 -19.759 1.00 65.31 85 GLY A C 1
ATOM 644 O O . GLY A 1 85 ? -4.174 3.897 -19.363 1.00 65.31 85 GLY A O 1
ATOM 645 N N . PRO A 1 86 ? -6.421 3.908 -19.589 1.00 69.69 86 PRO A N 1
ATOM 646 C CA . PRO A 1 86 ? -6.591 2.571 -19.043 1.00 69.69 86 PRO A CA 1
ATOM 647 C C . PRO A 1 86 ? -5.790 1.541 -19.860 1.00 69.69 86 PRO A C 1
ATOM 649 O O . PRO A 1 86 ? -5.522 1.754 -21.050 1.00 69.69 86 PRO A O 1
ATOM 652 N N . PRO A 1 87 ? -5.371 0.429 -19.234 1.00 76.06 87 PRO A N 1
ATOM 653 C CA . PRO A 1 87 ? -4.683 -0.632 -19.952 1.00 76.06 87 PRO A CA 1
ATOM 654 C C . PRO A 1 87 ? -5.518 -1.154 -21.119 1.00 76.06 87 PRO A C 1
ATOM 656 O O . PRO A 1 87 ? -6.743 -1.241 -21.034 1.00 76.06 87 PRO A O 1
ATOM 659 N N . VAL A 1 88 ? -4.836 -1.539 -22.197 1.00 79.94 88 VAL A N 1
ATOM 660 C CA . VAL A 1 88 ? -5.481 -2.241 -23.307 1.00 79.94 88 VAL A CA 1
ATOM 661 C C . VAL A 1 88 ? -5.614 -3.705 -22.908 1.00 79.94 88 VAL A C 1
ATOM 663 O O . VAL A 1 88 ? -4.614 -4.416 -22.811 1.00 79.94 88 VAL A O 1
ATOM 666 N N . CYS A 1 89 ? -6.843 -4.137 -22.640 1.00 79.94 89 CYS A N 1
ATOM 667 C CA . CYS A 1 89 ? -7.125 -5.524 -22.304 1.00 79.94 89 CYS A CA 1
ATOM 668 C C . CYS A 1 89 ? -7.082 -6.407 -23.557 1.00 79.94 89 CYS A C 1
ATOM 670 O O . CYS A 1 89 ? -7.630 -6.008 -24.587 1.00 79.94 89 CYS A O 1
ATOM 672 N N . PRO A 1 90 ? -6.440 -7.586 -23.497 1.00 77.38 90 PRO A N 1
ATOM 673 C CA . PRO A 1 90 ? -6.458 -8.525 -24.607 1.00 77.38 90 PRO A CA 1
ATOM 674 C C . PRO A 1 90 ? -7.885 -9.036 -24.830 1.00 77.38 90 PRO A C 1
ATOM 676 O O . PRO A 1 90 ? -8.643 -9.211 -23.878 1.00 77.38 90 PRO A O 1
ATOM 679 N N . GLU A 1 91 ? -8.241 -9.297 -26.089 1.00 73.31 91 GLU A N 1
ATOM 680 C CA . GLU A 1 91 ? -9.554 -9.861 -26.444 1.00 73.31 91 GLU A CA 1
ATOM 681 C C . GLU A 1 91 ? -9.764 -11.257 -25.841 1.00 73.31 91 GLU A C 1
ATOM 683 O O . GLU A 1 91 ? -10.887 -11.642 -25.521 1.00 73.31 91 GLU A O 1
ATOM 688 N N . VAL A 1 92 ? -8.672 -12.005 -25.653 1.00 71.31 92 VAL A N 1
ATOM 689 C CA . VAL A 1 92 ? -8.664 -13.302 -24.975 1.00 71.31 92 VAL A CA 1
ATOM 690 C C . VAL A 1 92 ? -8.085 -13.127 -23.577 1.00 71.31 92 VAL A C 1
ATOM 692 O O . VAL A 1 92 ? -7.004 -12.559 -23.415 1.00 71.31 92 VAL A O 1
ATOM 695 N N . ALA A 1 93 ? -8.795 -13.638 -22.570 1.00 67.94 93 ALA A N 1
ATOM 696 C CA . ALA A 1 93 ? -8.331 -13.612 -21.189 1.00 67.94 93 ALA A CA 1
ATOM 697 C C . ALA A 1 93 ? -6.960 -14.296 -21.063 1.00 67.94 93 ALA A C 1
ATOM 699 O O . ALA A 1 93 ? -6.744 -15.391 -21.589 1.00 67.94 93 ALA A O 1
ATOM 700 N N . ALA A 1 94 ? -6.037 -13.642 -20.356 1.00 68.25 94 ALA A N 1
ATOM 701 C CA . ALA A 1 94 ? -4.741 -14.221 -20.032 1.00 68.25 94 ALA A CA 1
ATOM 702 C C . ALA A 1 94 ? -4.928 -15.545 -19.257 1.00 68.25 94 ALA A C 1
ATOM 704 O O . ALA A 1 94 ? -5.914 -15.693 -18.525 1.00 68.25 94 ALA A O 1
ATOM 705 N N . PRO A 1 95 ? -4.015 -16.525 -19.406 1.00 69.50 95 PRO A N 1
ATOM 706 C CA . PRO A 1 95 ? -4.080 -17.756 -18.625 1.00 69.50 95 PRO A CA 1
ATOM 707 C C . PRO A 1 95 ? -4.044 -17.436 -17.125 1.00 69.50 95 PRO A C 1
ATOM 709 O O . PRO A 1 95 ? -3.441 -16.449 -16.721 1.00 69.50 95 PRO A O 1
ATOM 712 N N . ALA A 1 96 ? -4.625 -18.293 -16.278 1.00 67.50 96 ALA A N 1
ATOM 713 C CA . ALA A 1 96 ? -4.693 -18.058 -14.826 1.00 67.50 96 ALA A CA 1
ATOM 714 C C . ALA A 1 96 ? -3.314 -17.835 -14.160 1.00 67.50 96 ALA A C 1
ATOM 716 O O . ALA A 1 96 ? -3.221 -17.172 -13.131 1.00 67.50 96 ALA A O 1
ATOM 717 N N . SER A 1 97 ? -2.237 -18.347 -14.768 1.00 75.94 97 SER A N 1
ATOM 718 C CA . SER A 1 97 ? -0.845 -18.110 -14.359 1.00 75.94 97 SER A CA 1
ATOM 719 C C . SER A 1 97 ? -0.341 -16.679 -14.608 1.00 75.94 97 SER A C 1
ATOM 721 O O . SER A 1 97 ? 0.693 -16.296 -14.074 1.00 75.94 97 SER A O 1
ATOM 723 N N . ASP A 1 98 ? -1.042 -15.905 -15.436 1.00 79.12 98 ASP A N 1
ATOM 724 C CA . ASP A 1 98 ? -0.803 -14.497 -15.759 1.00 79.12 98 ASP A CA 1
ATOM 725 C C . ASP A 1 98 ? -2.014 -13.670 -15.307 1.00 79.12 98 ASP A C 1
ATOM 727 O O . ASP A 1 98 ? -2.759 -13.085 -16.096 1.00 79.12 98 ASP A O 1
ATOM 731 N N . CYS A 1 99 ? -2.249 -13.672 -13.994 1.00 77.88 99 CYS A N 1
ATOM 732 C CA . CYS A 1 99 ? -3.395 -12.988 -13.426 1.00 77.88 99 CYS A CA 1
ATOM 733 C C . CYS A 1 99 ? -3.330 -11.469 -13.701 1.00 77.88 99 CYS A C 1
ATOM 735 O O . CYS A 1 99 ? -2.412 -10.749 -13.290 1.00 77.88 99 CYS A O 1
ATOM 737 N N . TRP A 1 100 ? -4.325 -10.965 -14.436 1.00 81.12 100 TRP A N 1
ATOM 738 C CA . TRP A 1 100 ? -4.566 -9.548 -14.670 1.00 81.12 100 TRP A CA 1
ATOM 739 C C . TRP A 1 100 ? -5.910 -9.079 -14.105 1.00 81.12 100 TRP A C 1
ATOM 741 O O . TRP A 1 100 ? -6.910 -9.064 -14.826 1.00 81.12 100 TRP A O 1
ATOM 751 N N . TRP A 1 101 ? -5.930 -8.604 -12.854 1.00 80.38 101 TRP A N 1
ATOM 752 C CA . TRP A 1 101 ? -7.158 -8.103 -12.216 1.00 80.38 101 TRP A CA 1
ATOM 753 C C . TRP A 1 101 ? -7.917 -7.082 -13.078 1.00 80.38 101 TRP A C 1
ATOM 755 O O . TRP A 1 101 ? -9.103 -7.258 -13.325 1.00 80.38 101 TRP A O 1
ATOM 765 N N . THR A 1 102 ? -7.236 -6.067 -13.628 1.00 79.62 102 THR A N 1
ATOM 766 C CA . THR A 1 102 ? -7.893 -5.001 -14.411 1.00 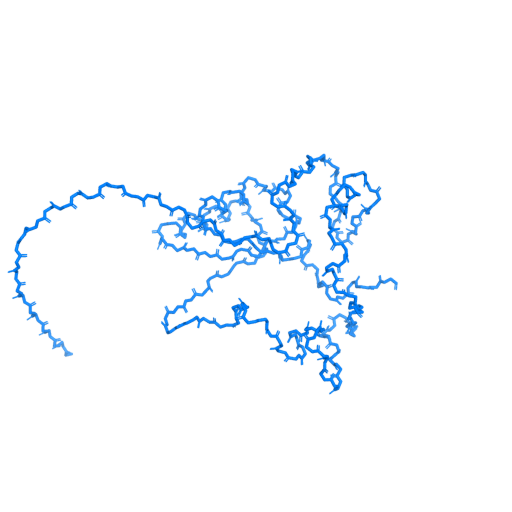79.62 102 THR A CA 1
ATOM 767 C C . THR A 1 102 ? -8.679 -5.498 -15.627 1.00 79.62 102 THR A C 1
ATOM 769 O O . THR A 1 102 ? -9.675 -4.880 -15.982 1.00 79.62 102 THR A O 1
ATOM 772 N N . CYS A 1 103 ? -8.236 -6.580 -16.271 1.00 79.88 103 CYS A N 1
ATOM 773 C CA . CYS A 1 103 ? -8.838 -7.065 -17.516 1.00 79.88 103 CYS A CA 1
ATOM 774 C C . CYS A 1 103 ? -9.661 -8.342 -17.349 1.00 79.88 103 CYS A C 1
ATOM 776 O O . CYS A 1 103 ? -10.581 -8.577 -18.122 1.00 79.88 103 CYS A O 1
ATOM 778 N N . SER A 1 104 ? -9.323 -9.171 -16.362 1.00 78.62 104 SER A N 1
ATOM 779 C CA . SER A 1 104 ? -9.930 -10.494 -16.168 1.00 78.62 104 SER A CA 1
ATOM 780 C C . SER A 1 104 ? -10.619 -10.667 -14.816 1.00 78.62 104 SER A C 1
ATOM 782 O O . SER A 1 104 ? -11.276 -11.681 -14.612 1.00 78.62 104 SER A O 1
ATOM 784 N N . GLY A 1 105 ? -10.472 -9.715 -13.886 1.00 80.75 105 GLY A N 1
ATOM 785 C CA . GLY A 1 105 ? -11.029 -9.834 -12.536 1.00 80.75 105 GLY A CA 1
ATOM 786 C C . GLY A 1 105 ? -10.494 -11.040 -11.758 1.00 80.75 105 GLY A C 1
ATOM 787 O O . GLY A 1 105 ? -11.173 -11.547 -10.872 1.00 80.75 105 GLY A O 1
ATOM 788 N N . CYS A 1 106 ? -9.311 -11.550 -12.107 1.00 82.88 106 CYS A N 1
ATOM 789 C CA . CYS A 1 106 ? -8.732 -12.704 -11.428 1.00 82.88 106 CYS A CA 1
ATOM 790 C C . CYS A 1 106 ? -8.230 -12.334 -10.028 1.00 82.88 106 CYS A C 1
ATOM 792 O O . CYS A 1 106 ? -7.421 -11.426 -9.860 1.00 82.88 106 CYS A O 1
ATOM 794 N N . ALA A 1 107 ? -8.676 -13.082 -9.034 1.00 82.12 107 ALA A N 1
ATOM 795 C CA . ALA A 1 107 ? -8.197 -12.982 -7.668 1.00 82.12 107 ALA A CA 1
ATOM 796 C C . ALA A 1 107 ? -7.629 -14.329 -7.241 1.00 82.12 107 ALA A C 1
ATOM 798 O O . ALA A 1 107 ? -8.158 -15.382 -7.617 1.00 82.12 107 ALA A O 1
ATOM 799 N N . ALA A 1 108 ? -6.541 -14.298 -6.479 1.00 80.56 108 ALA A N 1
ATOM 800 C CA . ALA A 1 108 ? -6.060 -15.476 -5.788 1.00 80.56 108 ALA A CA 1
ATOM 801 C C . ALA A 1 108 ? -7.099 -15.921 -4.737 1.00 80.56 108 ALA A C 1
ATOM 803 O O . ALA A 1 108 ? -7.882 -15.101 -4.255 1.00 80.56 108 ALA A O 1
ATOM 804 N N . PRO A 1 109 ? -7.144 -17.211 -4.361 1.00 79.19 109 PRO A N 1
ATOM 805 C CA . PRO A 1 109 ? -8.108 -17.700 -3.372 1.00 79.19 109 PRO A CA 1
ATOM 806 C C . PRO A 1 109 ? -8.035 -16.998 -2.006 1.00 79.19 109 PRO A C 1
ATOM 808 O O . PRO A 1 109 ? -9.009 -17.013 -1.259 1.00 79.19 109 PRO A O 1
ATOM 811 N N . ASP A 1 110 ? -6.880 -16.427 -1.673 1.00 82.75 110 ASP A N 1
ATOM 812 C CA . ASP A 1 110 ? -6.596 -15.679 -0.451 1.00 82.75 110 ASP A CA 1
ATOM 813 C C . ASP A 1 110 ? -6.707 -14.153 -0.613 1.00 82.75 110 ASP A C 1
ATOM 815 O O . ASP A 1 110 ? -6.593 -13.429 0.380 1.00 82.75 110 ASP A O 1
ATOM 819 N N . ASP A 1 111 ? -6.986 -13.653 -1.821 1.00 81.88 111 ASP A N 1
ATOM 820 C CA . ASP A 1 111 ? -7.217 -12.228 -2.044 1.00 81.88 111 ASP A CA 1
ATOM 821 C C . ASP A 1 111 ? -8.557 -11.793 -1.437 1.00 81.88 111 ASP A C 1
ATOM 823 O O . ASP A 1 111 ? -9.623 -12.369 -1.676 1.00 81.88 111 ASP A O 1
ATOM 827 N N . VAL A 1 112 ? -8.521 -10.693 -0.686 1.00 80.19 112 VAL A N 1
ATOM 828 C CA . VAL A 1 112 ? -9.729 -10.041 -0.176 1.00 80.19 112 VAL A CA 1
ATOM 829 C C . VAL A 1 112 ? -10.253 -9.082 -1.244 1.00 80.19 112 VAL A C 1
ATOM 831 O O . VAL A 1 112 ? -9.834 -7.929 -1.315 1.00 80.19 112 VAL A O 1
ATOM 834 N N . VAL A 1 113 ? -11.172 -9.567 -2.080 1.00 83.31 113 VAL A N 1
ATOM 835 C CA . VAL A 1 113 ? -11.843 -8.758 -3.120 1.00 83.31 113 VAL A CA 1
ATOM 836 C C . VAL A 1 113 ? -13.109 -8.062 -2.630 1.00 83.31 113 VAL A C 1
ATOM 838 O O . VAL A 1 113 ? -13.501 -7.037 -3.178 1.00 83.31 113 VAL A O 1
ATOM 841 N N . ASP A 1 114 ? -13.710 -8.595 -1.566 1.00 85.12 114 ASP A N 1
ATOM 842 C CA . ASP A 1 114 ? -14.948 -8.112 -0.966 1.00 85.12 114 ASP A CA 1
ATOM 843 C C . ASP A 1 114 ? -14.870 -8.166 0.562 1.00 85.12 114 ASP A C 1
ATOM 845 O O . ASP A 1 114 ? -14.077 -8.901 1.157 1.00 85.12 114 ASP A O 1
ATOM 849 N N . CYS A 1 115 ? -15.741 -7.406 1.227 1.00 86.06 115 CYS A N 1
ATOM 850 C CA . CYS A 1 115 ? -15.882 -7.505 2.675 1.00 86.06 115 CYS A CA 1
ATOM 851 C C . CYS A 1 115 ? -16.450 -8.889 3.057 1.00 86.06 115 CYS A C 1
ATOM 853 O O . CYS A 1 115 ? -17.475 -9.298 2.509 1.00 86.06 115 CYS A O 1
ATOM 855 N N . PRO A 1 116 ? -15.873 -9.590 4.053 1.00 85.25 116 PRO A N 1
ATOM 856 C CA . PRO A 1 116 ? -16.193 -10.993 4.353 1.00 85.25 116 PRO A CA 1
ATOM 857 C C . PRO A 1 116 ? -17.586 -11.209 4.970 1.00 85.25 116 PRO A C 1
ATOM 859 O O . PRO A 1 116 ? -17.964 -12.334 5.292 1.00 85.25 116 PRO A O 1
ATOM 862 N N . GLY A 1 117 ? -18.363 -10.146 5.186 1.00 87.00 117 GLY A N 1
ATOM 863 C CA . GLY A 1 117 ? -19.684 -10.252 5.782 1.00 87.00 117 GLY A CA 1
ATOM 864 C C . GLY A 1 117 ? -20.449 -8.938 5.826 1.00 87.00 117 GLY A C 1
ATOM 865 O O . GLY A 1 117 ? -19.924 -7.848 5.594 1.00 87.00 117 GLY A O 1
ATOM 866 N N . LYS A 1 118 ? -21.736 -9.042 6.168 1.00 89.56 118 LYS A N 1
ATOM 867 C CA . LYS A 1 118 ? -22.608 -7.876 6.343 1.00 89.56 118 LYS A CA 1
ATOM 868 C C . LYS A 1 118 ? -22.096 -7.014 7.496 1.00 89.56 118 LYS A C 1
ATOM 870 O O . LYS A 1 118 ? -21.811 -7.532 8.571 1.00 89.56 118 LYS A O 1
ATOM 875 N N . LYS A 1 119 ? -22.079 -5.695 7.288 1.00 88.75 119 LYS A N 1
ATOM 876 C CA . LYS A 1 119 ? -21.614 -4.694 8.268 1.00 88.75 119 LYS A CA 1
ATOM 877 C C . LYS A 1 119 ? -20.125 -4.816 8.639 1.00 88.75 119 LYS A C 1
ATOM 879 O O . LYS A 1 119 ? -19.727 -4.287 9.673 1.00 88.75 119 LYS A O 1
ATOM 884 N N . VAL A 1 120 ? -19.320 -5.474 7.806 1.00 88.69 120 VAL A N 1
ATOM 885 C CA . VAL A 1 120 ? -17.854 -5.403 7.859 1.00 88.69 120 VAL A CA 1
ATOM 886 C C . VAL A 1 120 ? -17.400 -4.349 6.852 1.00 88.69 120 VAL A C 1
ATOM 888 O O . VAL A 1 120 ? -17.940 -4.293 5.751 1.00 88.69 120 VAL A O 1
ATOM 891 N N . TRP A 1 121 ? -16.440 -3.511 7.239 1.00 88.12 121 TRP A N 1
ATOM 892 C CA . TRP A 1 121 ? -15.922 -2.421 6.412 1.00 88.12 121 TRP A CA 1
ATOM 893 C C . TRP A 1 121 ? -14.396 -2.419 6.465 1.00 88.12 121 TRP A C 1
ATOM 895 O O . TRP A 1 121 ? -13.824 -2.558 7.546 1.00 88.12 121 TRP A O 1
ATOM 905 N N . GLY A 1 122 ? -13.749 -2.238 5.315 1.00 89.69 122 GLY A N 1
ATOM 906 C CA . GLY A 1 122 ? -12.314 -1.979 5.222 1.00 89.69 122 GLY A CA 1
ATOM 907 C C . GLY A 1 122 ? -12.066 -0.488 5.023 1.00 89.69 122 GLY A C 1
ATOM 908 O O . GLY A 1 122 ? -12.464 0.063 4.001 1.00 89.69 122 GLY A O 1
ATOM 909 N N . LEU A 1 123 ? -11.436 0.172 5.995 1.00 93.19 123 LEU A N 1
ATOM 910 C CA . LEU A 1 123 ? -11.025 1.569 5.850 1.00 93.19 123 LEU A CA 1
ATOM 911 C C . LEU A 1 123 ? -9.641 1.640 5.217 1.00 93.19 123 LEU A C 1
ATOM 913 O O . LEU A 1 123 ? -8.702 1.001 5.702 1.00 93.19 123 LEU A O 1
ATOM 917 N N . THR A 1 124 ? -9.518 2.454 4.172 1.00 93.00 124 THR A N 1
ATOM 918 C CA . THR A 1 124 ? -8.257 2.686 3.474 1.00 93.00 124 THR A CA 1
ATOM 919 C C . THR A 1 124 ? -7.960 4.177 3.368 1.00 93.00 124 THR A C 1
ATOM 921 O O . THR A 1 124 ? -8.875 4.993 3.246 1.00 93.00 124 THR A O 1
ATOM 924 N N . PHE A 1 125 ? -6.681 4.535 3.448 1.00 94.62 125 PHE A N 1
ATOM 925 C CA . PHE A 1 125 ? -6.206 5.908 3.284 1.00 94.62 125 PHE A CA 1
ATOM 926 C C . PHE A 1 125 ? -5.002 5.932 2.349 1.00 94.62 125 PHE A C 1
ATOM 928 O O . PHE A 1 125 ? -4.017 5.241 2.610 1.00 94.62 125 PHE A O 1
ATOM 935 N N . ASP A 1 126 ? -5.070 6.766 1.318 1.00 91.62 126 ASP A N 1
ATOM 936 C CA . ASP A 1 126 ? -4.050 6.864 0.274 1.00 91.62 126 ASP A CA 1
ATOM 937 C C . ASP A 1 126 ? -3.165 8.106 0.493 1.00 91.62 126 ASP A C 1
ATOM 939 O O . ASP A 1 126 ? -3.431 8.943 1.361 1.00 91.62 126 ASP A O 1
ATOM 943 N N . ASP A 1 127 ? -2.078 8.219 -0.269 1.00 88.75 127 ASP A N 1
ATOM 944 C CA . ASP A 1 127 ? -1.194 9.395 -0.344 1.00 88.75 127 ASP A CA 1
ATOM 945 C C . ASP A 1 127 ? -0.430 9.800 0.921 1.00 88.75 127 ASP A C 1
ATOM 947 O O . ASP A 1 127 ? 0.288 10.809 0.929 1.00 88.75 127 ASP A O 1
ATOM 951 N N . GLY A 1 128 ? -0.536 9.020 1.993 1.00 86.62 128 GLY A N 1
ATOM 952 C CA . GLY A 1 128 ? 0.228 9.223 3.218 1.00 86.62 128 GLY A CA 1
ATOM 953 C C . GLY A 1 128 ? 1.696 8.781 3.104 1.00 86.62 128 GLY A C 1
ATOM 954 O O . GLY A 1 128 ? 2.128 8.255 2.072 1.00 86.62 128 GLY A O 1
ATOM 955 N N . PRO A 1 129 ? 2.480 8.945 4.183 1.00 88.56 129 PRO A N 1
ATOM 956 C CA . PRO A 1 129 ? 2.155 9.690 5.405 1.00 88.56 129 PRO A CA 1
ATOM 957 C C . PRO A 1 129 ? 2.337 11.210 5.237 1.00 88.56 129 PRO A C 1
ATOM 959 O O . PRO A 1 129 ? 3.253 11.655 4.553 1.00 88.56 129 PRO A O 1
ATOM 962 N N . GLU A 1 130 ? 1.507 12.012 5.905 1.00 90.38 130 GLU A N 1
ATOM 963 C CA . GLU A 1 130 ? 1.613 13.478 5.934 1.00 90.38 130 GLU A CA 1
ATOM 964 C C . GLU A 1 130 ? 1.787 13.969 7.383 1.00 90.38 130 GLU A C 1
ATOM 966 O O . GLU A 1 130 ? 0.828 13.883 8.165 1.00 90.38 130 GLU A O 1
ATOM 971 N N . PRO A 1 131 ? 2.979 14.476 7.761 1.00 87.62 131 PRO A N 1
ATOM 972 C CA . PRO A 1 131 ? 3.232 14.975 9.109 1.00 87.62 131 PRO A CA 1
ATOM 973 C C . PRO A 1 131 ? 2.228 16.049 9.544 1.00 87.62 131 PRO A C 1
ATOM 975 O O . PRO A 1 131 ? 1.870 16.955 8.796 1.00 87.62 131 PRO A O 1
ATOM 978 N N . GLY A 1 132 ? 1.759 15.948 10.781 1.00 89.38 132 GLY A N 1
ATOM 979 C CA . GLY A 1 132 ? 0.733 16.805 11.374 1.00 89.38 132 GLY A CA 1
ATOM 980 C C . GLY A 1 132 ? -0.712 16.390 11.068 1.00 89.38 132 GLY A C 1
ATOM 981 O O . GLY A 1 132 ? -1.616 16.796 11.807 1.00 89.38 132 GLY A O 1
ATOM 982 N N . THR A 1 133 ? -0.949 15.581 10.029 1.00 93.44 133 THR A N 1
ATOM 983 C CA . THR A 1 133 ? -2.291 15.090 9.660 1.00 93.44 133 THR A CA 1
ATOM 984 C C . THR A 1 133 ? -2.446 13.611 9.981 1.00 93.44 133 THR A C 1
ATOM 986 O O . THR A 1 133 ? -3.406 13.221 10.649 1.00 93.44 133 THR A O 1
ATOM 989 N N . THR A 1 134 ? -1.492 12.782 9.560 1.00 93.56 134 THR A N 1
ATOM 990 C CA . THR A 1 134 ? -1.542 11.334 9.782 1.00 93.56 134 THR A CA 1
ATOM 991 C C . THR A 1 134 ? -1.510 10.992 11.273 1.00 93.56 134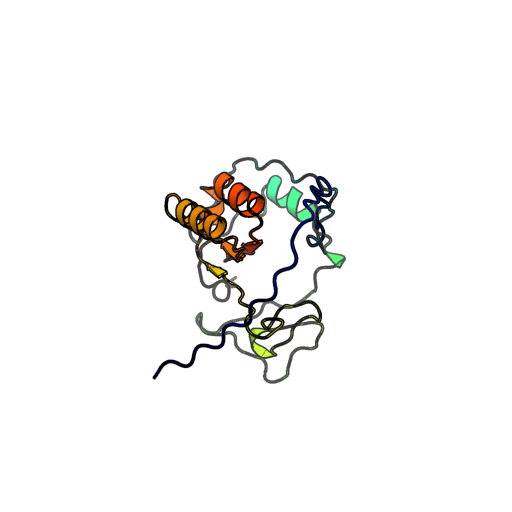 THR A C 1
ATOM 993 O O . THR A 1 134 ? -2.239 10.106 11.697 1.00 93.56 134 THR A O 1
ATOM 996 N N . GLU A 1 135 ? -0.777 11.728 12.109 1.00 94.31 135 GLU A N 1
ATOM 997 C CA . GLU A 1 135 ? -0.745 11.525 13.565 1.00 94.31 135 GLU A CA 1
ATOM 998 C C . GLU A 1 135 ? -2.123 11.739 14.198 1.00 94.31 135 GLU A C 1
ATOM 1000 O O . GLU A 1 135 ? -2.548 10.959 15.052 1.00 94.31 135 GLU A O 1
ATOM 1005 N N . LYS A 1 136 ? -2.847 12.776 13.757 1.00 96.12 136 LYS A N 1
ATOM 1006 C CA . LYS A 1 136 ? -4.207 13.067 14.235 1.00 96.12 136 LYS A CA 1
ATOM 1007 C C . LYS A 1 136 ? -5.176 11.971 13.812 1.00 96.12 136 LYS A C 1
ATOM 1009 O O . LYS A 1 136 ? -6.010 11.551 14.610 1.00 96.12 136 LYS A O 1
ATOM 1014 N N . LEU A 1 137 ? -5.037 11.481 12.581 1.00 95.94 137 LEU A N 1
ATOM 1015 C CA . LEU A 1 137 ? -5.832 10.366 12.082 1.00 95.94 137 LEU A CA 1
ATOM 1016 C C . LEU A 1 137 ? -5.561 9.081 12.879 1.00 95.94 137 LEU A C 1
ATOM 1018 O O . LEU A 1 137 ? -6.505 8.438 13.327 1.00 95.94 137 LEU A O 1
ATOM 1022 N N . LEU A 1 138 ? -4.294 8.744 13.133 1.00 95.81 138 LEU A N 1
ATOM 1023 C CA . LEU A 1 138 ? -3.918 7.591 13.959 1.00 95.81 138 LEU A CA 1
ATOM 1024 C C . LEU A 1 138 ? -4.457 7.710 15.392 1.00 95.81 138 LEU A C 1
ATOM 1026 O O . LEU A 1 138 ? -4.881 6.714 15.977 1.00 95.81 138 LEU A O 1
ATOM 1030 N N . ALA A 1 139 ? -4.457 8.915 15.970 1.00 95.69 139 ALA A N 1
ATOM 1031 C CA . ALA A 1 139 ? -5.039 9.159 17.288 1.00 95.69 139 ALA A CA 1
ATOM 1032 C C . ALA A 1 139 ? -6.559 8.925 17.294 1.00 95.69 139 ALA A C 1
ATOM 1034 O O . ALA A 1 139 ? -7.063 8.247 18.188 1.00 95.69 139 ALA A O 1
ATOM 1035 N N . LEU A 1 140 ? -7.271 9.418 16.276 1.00 96.81 140 LEU A N 1
ATOM 1036 C CA . LEU A 1 140 ? -8.715 9.222 16.133 1.00 96.81 140 LEU A CA 1
ATOM 1037 C C . LEU A 1 140 ? -9.078 7.744 15.945 1.00 96.81 140 LEU A C 1
ATOM 1039 O O . LEU A 1 140 ? -9.981 7.242 16.610 1.00 96.81 140 LEU A O 1
ATOM 1043 N N . LEU A 1 141 ? -8.371 7.033 15.064 1.00 96.94 141 LEU A N 1
ATOM 1044 C CA . LEU A 1 141 ? -8.605 5.606 14.825 1.00 96.94 141 LEU A CA 1
ATOM 1045 C C . LEU A 1 141 ? -8.383 4.785 16.100 1.00 96.94 141 LEU A C 1
ATOM 1047 O O . LEU A 1 141 ? -9.200 3.927 16.435 1.00 96.94 141 LEU A O 1
ATOM 1051 N N . HIS A 1 142 ? -7.338 5.116 16.860 1.00 95.69 142 HIS A N 1
ATOM 1052 C CA . HIS A 1 142 ? -7.076 4.504 18.157 1.00 95.69 142 HIS A CA 1
ATOM 1053 C C . HIS A 1 142 ? -8.185 4.798 19.181 1.00 95.69 142 HIS A C 1
ATOM 1055 O O . HIS A 1 142 ? -8.644 3.881 19.854 1.00 95.69 142 HIS A O 1
ATOM 1061 N N . GLU A 1 143 ? -8.665 6.044 19.284 1.00 97.25 143 GLU A N 1
ATOM 1062 C CA . GLU A 1 143 ? -9.792 6.404 20.164 1.00 97.25 143 GLU A CA 1
ATOM 1063 C C . GLU A 1 143 ? -11.058 5.601 19.831 1.00 97.25 143 GLU A C 1
ATOM 1065 O O . GLU A 1 143 ? -11.801 5.198 20.724 1.00 97.25 143 GLU A O 1
ATOM 1070 N N . LYS A 1 144 ? -11.299 5.339 18.541 1.00 96.50 144 LYS A N 1
ATOM 1071 C CA . LYS A 1 144 ? -12.441 4.539 18.085 1.00 96.50 144 LYS A CA 1
ATOM 1072 C C . LYS A 1 144 ? -12.196 3.031 18.129 1.00 96.50 144 LYS A C 1
ATOM 1074 O O . LYS A 1 144 ? -13.127 2.286 17.836 1.00 96.50 144 LYS A O 1
ATOM 1079 N N . ASN A 1 145 ? -11.001 2.582 18.520 1.00 95.19 145 ASN A N 1
ATOM 1080 C CA . ASN A 1 145 ? -10.588 1.179 18.489 1.00 95.19 145 ASN A CA 1
ATOM 1081 C C . ASN A 1 145 ? -10.789 0.542 17.096 1.00 95.19 145 ASN A C 1
ATOM 1083 O O . ASN A 1 145 ? -11.344 -0.549 16.964 1.00 95.19 145 ASN A O 1
ATOM 1087 N N . VAL A 1 146 ? -10.383 1.268 16.051 1.00 95.88 146 VAL A N 1
ATOM 1088 C CA . VAL A 1 146 ? -10.520 0.876 14.642 1.00 95.88 146 VAL A CA 1
ATOM 1089 C C . VAL A 1 146 ? -9.144 0.768 13.993 1.00 95.88 146 VAL A C 1
ATOM 1091 O O . VAL A 1 146 ? -8.307 1.660 14.131 1.00 95.88 146 VAL A O 1
ATOM 1094 N N . THR A 1 147 ? -8.926 -0.302 13.230 1.00 95.12 147 THR A N 1
ATOM 1095 C CA . THR A 1 147 ? -7.752 -0.470 12.365 1.00 95.12 147 THR A CA 1
ATOM 1096 C C . THR A 1 147 ? -8.088 -0.129 10.911 1.00 95.12 147 THR A C 1
ATOM 1098 O O . THR A 1 147 ? -9.251 -0.042 10.519 1.00 95.12 147 THR A O 1
ATOM 1101 N N . ALA A 1 148 ? -7.056 0.135 10.112 1.00 95.56 148 ALA A N 1
ATOM 1102 C CA . ALA A 1 148 ? -7.182 0.607 8.734 1.00 95.56 148 ALA A CA 1
ATOM 1103 C C . ALA A 1 148 ? -5.938 0.210 7.930 1.00 95.56 148 ALA A C 1
ATOM 1105 O O . ALA A 1 148 ? -4.905 -0.129 8.517 1.00 95.56 148 ALA A O 1
ATOM 1106 N N . THR A 1 149 ? -6.035 0.294 6.607 1.00 94.38 149 THR A N 1
ATOM 1107 C CA . THR A 1 149 ? -4.918 0.080 5.682 1.00 94.38 149 THR A CA 1
ATOM 1108 C C . THR A 1 149 ? -4.466 1.417 5.103 1.00 94.38 149 THR A C 1
ATOM 1110 O O . THR A 1 149 ? -5.270 2.169 4.563 1.00 94.38 149 THR A O 1
ATOM 1113 N N . PHE A 1 150 ? -3.176 1.723 5.195 1.00 94.88 150 PHE A N 1
ATOM 1114 C CA . PHE A 1 150 ? -2.593 2.941 4.638 1.00 94.88 150 PHE A CA 1
ATOM 1115 C C . PHE A 1 150 ? -1.800 2.610 3.377 1.00 94.88 150 PHE A C 1
ATOM 1117 O O . PHE A 1 150 ? -0.764 1.946 3.446 1.00 94.88 150 PHE A O 1
ATOM 1124 N N . PHE A 1 151 ? -2.269 3.100 2.236 1.00 93.69 151 PHE A N 1
ATOM 1125 C CA . PHE A 1 151 ? -1.557 3.068 0.969 1.00 93.69 151 PHE A CA 1
ATOM 1126 C C . PHE A 1 151 ? -0.586 4.255 0.939 1.00 93.69 151 PHE A C 1
ATOM 1128 O O . PHE A 1 151 ? -0.963 5.397 0.683 1.00 93.69 151 PHE A O 1
ATOM 1135 N N . VAL A 1 152 ? 0.685 3.995 1.248 1.00 91.12 152 VAL A N 1
ATOM 1136 C CA . VAL A 1 152 ? 1.708 5.035 1.421 1.00 91.12 152 VAL A CA 1
ATOM 1137 C C . VAL A 1 152 ? 2.544 5.244 0.166 1.00 91.12 152 VAL A C 1
ATOM 1139 O O . VAL A 1 152 ? 2.895 4.299 -0.543 1.00 91.12 152 VAL A O 1
ATOM 1142 N N . THR A 1 153 ? 2.916 6.495 -0.085 1.00 88.25 153 THR A N 1
ATOM 1143 C CA . THR A 1 153 ? 3.796 6.855 -1.200 1.00 88.25 153 THR A CA 1
ATOM 1144 C C . THR A 1 153 ? 5.255 6.785 -0.770 1.00 88.25 153 THR A C 1
ATOM 1146 O O . THR A 1 153 ? 5.653 7.358 0.249 1.00 88.25 153 THR A O 1
ATOM 1149 N N . GLY A 1 154 ? 6.091 6.130 -1.578 1.00 83.06 154 GLY A N 1
ATOM 1150 C CA . GLY A 1 154 ? 7.504 5.925 -1.250 1.00 83.06 154 GLY A CA 1
ATOM 1151 C C . GLY A 1 154 ? 8.245 7.225 -0.910 1.00 83.06 154 GLY A C 1
ATOM 1152 O O . GLY A 1 154 ? 9.007 7.270 0.048 1.00 83.06 154 GLY A O 1
ATOM 1153 N N . MET A 1 155 ? 7.988 8.319 -1.631 1.00 78.94 155 MET A N 1
ATOM 1154 C CA . MET A 1 155 ? 8.647 9.608 -1.380 1.00 78.94 155 MET A CA 1
ATOM 1155 C C . MET A 1 155 ? 8.245 10.293 -0.072 1.00 78.94 155 MET A C 1
ATOM 1157 O O . MET A 1 155 ? 9.044 11.053 0.475 1.00 78.94 155 MET A O 1
ATOM 1161 N N . LYS A 1 156 ? 7.022 10.083 0.421 1.00 82.62 156 LYS A N 1
ATOM 1162 C CA . LYS A 1 156 ? 6.621 10.616 1.728 1.00 82.62 156 LYS A CA 1
ATOM 1163 C C . LYS A 1 156 ? 7.099 9.710 2.854 1.00 82.62 156 LYS A C 1
ATOM 1165 O O . LYS A 1 156 ? 7.586 10.196 3.873 1.00 82.62 156 LYS A O 1
ATOM 1170 N N . SER A 1 157 ? 7.071 8.400 2.621 1.00 84.94 157 SER A N 1
ATOM 1171 C CA . SER A 1 157 ? 7.599 7.386 3.531 1.00 84.94 157 SER A CA 1
ATOM 1172 C C . SER A 1 157 ? 9.054 7.639 3.932 1.00 84.94 157 SER A C 1
ATOM 1174 O O . SER A 1 157 ? 9.401 7.483 5.100 1.00 84.94 157 SER A O 1
ATOM 1176 N N . THR A 1 158 ? 9.901 8.099 3.006 1.00 79.44 158 THR A N 1
ATOM 1177 C CA . THR A 1 158 ? 11.318 8.389 3.295 1.00 79.44 158 THR A CA 1
ATOM 1178 C C . THR A 1 158 ? 11.525 9.603 4.191 1.00 79.44 158 THR A C 1
ATOM 1180 O O . THR A 1 158 ? 12.543 9.691 4.872 1.00 79.44 158 THR A O 1
ATOM 1183 N N . LYS A 1 159 ? 10.563 10.530 4.220 1.00 80.56 159 LYS A N 1
ATOM 1184 C CA . LYS A 1 159 ? 10.602 11.730 5.064 1.00 80.56 159 LYS A CA 1
ATOM 1185 C C . LYS A 1 159 ? 10.036 11.485 6.462 1.00 80.56 159 LYS A C 1
ATOM 1187 O O . LYS A 1 159 ? 10.355 12.239 7.374 1.00 80.56 159 LYS A O 1
ATOM 1192 N N . ALA A 1 160 ? 9.216 10.447 6.637 1.00 83.94 160 ALA A N 1
ATOM 1193 C CA . ALA A 1 160 ? 8.551 10.141 7.902 1.00 83.94 160 ALA A CA 1
ATOM 1194 C C . ALA A 1 160 ? 8.608 8.640 8.278 1.00 83.94 160 ALA A C 1
ATOM 1196 O O . ALA A 1 160 ? 7.569 8.034 8.556 1.00 83.94 160 ALA A O 1
ATOM 1197 N N . PRO A 1 161 ? 9.799 8.010 8.345 1.00 86.50 161 PRO A N 1
ATOM 1198 C CA . PRO A 1 161 ? 9.916 6.579 8.649 1.00 86.50 161 PRO A CA 1
ATOM 1199 C C . PRO A 1 161 ? 9.414 6.222 10.057 1.00 86.50 161 PRO A C 1
ATOM 1201 O O . PRO A 1 161 ? 8.813 5.167 10.257 1.00 86.50 161 PRO A O 1
ATOM 1204 N N . ALA A 1 162 ? 9.593 7.119 11.033 1.00 87.56 162 ALA A N 1
ATOM 1205 C CA . ALA A 1 162 ? 9.087 6.927 12.393 1.00 87.56 162 ALA A CA 1
ATOM 1206 C C . ALA A 1 162 ? 7.551 6.845 12.438 1.00 87.56 162 ALA A C 1
ATOM 1208 O O . ALA A 1 162 ? 6.993 6.053 13.194 1.00 87.56 162 ALA A O 1
ATOM 1209 N N . LEU A 1 163 ? 6.870 7.613 11.586 1.00 89.19 163 LEU A N 1
ATOM 1210 C CA . LEU A 1 163 ? 5.413 7.634 11.496 1.00 89.19 163 LEU A CA 1
ATOM 1211 C C . LEU A 1 163 ? 4.862 6.353 10.851 1.00 89.19 163 LEU A C 1
ATOM 1213 O O . LEU A 1 163 ? 3.831 5.835 11.278 1.00 89.19 163 LEU A O 1
ATOM 1217 N N . LEU A 1 164 ? 5.582 5.777 9.882 1.00 90.81 164 LEU A N 1
ATOM 1218 C CA . LEU A 1 164 ? 5.262 4.445 9.353 1.00 90.81 164 LEU A CA 1
ATOM 1219 C C . LEU A 1 164 ? 5.401 3.373 10.429 1.00 90.81 164 LEU A C 1
ATOM 1221 O O . LEU A 1 164 ? 4.516 2.533 10.582 1.00 90.81 164 LEU A O 1
ATOM 1225 N N . LYS A 1 165 ? 6.486 3.432 11.212 1.00 90.38 165 LYS A N 1
ATOM 1226 C CA . LYS A 1 165 ? 6.682 2.510 12.330 1.00 90.38 165 LYS A CA 1
ATOM 1227 C C . LYS A 1 165 ? 5.534 2.625 13.333 1.00 90.38 165 LYS A C 1
ATOM 1229 O O . LYS A 1 165 ? 4.949 1.616 13.699 1.00 90.38 165 LYS A O 1
ATOM 1234 N N . GLN A 1 166 ? 5.158 3.847 13.710 1.00 91.44 166 GLN A N 1
ATOM 1235 C CA . GLN A 1 166 ? 4.025 4.092 14.601 1.00 91.44 166 GLN A CA 1
ATOM 1236 C C . GLN A 1 166 ? 2.704 3.547 14.035 1.00 91.44 166 GLN A C 1
ATOM 1238 O O . GLN A 1 166 ? 1.871 3.060 14.795 1.00 91.44 166 GLN A O 1
ATOM 1243 N N . THR A 1 167 ? 2.509 3.626 12.716 1.00 92.81 167 THR A N 1
ATOM 1244 C CA . THR A 1 167 ? 1.326 3.082 12.034 1.00 92.81 167 THR A CA 1
ATOM 1245 C C . THR A 1 167 ? 1.246 1.562 12.218 1.00 92.81 167 THR A C 1
ATOM 1247 O O . THR A 1 167 ? 0.210 1.058 12.648 1.00 92.81 167 THR A O 1
ATOM 1250 N N . ILE A 1 168 ? 2.353 0.842 11.999 1.00 93.38 168 ILE A N 1
ATOM 1251 C CA . ILE A 1 168 ? 2.436 -0.612 12.231 1.00 93.38 168 ILE A CA 1
ATOM 1252 C C . ILE A 1 168 ? 2.281 -0.948 13.719 1.00 93.38 168 ILE A C 1
ATOM 1254 O O . ILE A 1 168 ? 1.499 -1.826 14.070 1.00 93.38 168 ILE A O 1
ATOM 1258 N N . ASP A 1 169 ? 2.983 -0.233 14.605 1.00 91.81 169 ASP A N 1
ATOM 1259 C CA . ASP A 1 169 ? 2.954 -0.472 16.056 1.00 91.81 169 ASP A CA 1
ATOM 1260 C C . ASP A 1 169 ? 1.535 -0.308 16.644 1.00 91.81 169 ASP A C 1
ATOM 1262 O O . ASP A 1 169 ? 1.221 -0.875 17.689 1.00 91.81 169 ASP A O 1
ATOM 1266 N N . LYS A 1 170 ? 0.664 0.458 15.973 1.00 92.38 170 LYS A N 1
ATOM 1267 C CA . LYS A 1 170 ? -0.754 0.644 16.322 1.00 92.38 170 LYS A CA 1
ATOM 1268 C C . LYS A 1 170 ? -1.697 -0.397 15.702 1.00 92.38 170 LYS A C 1
ATOM 1270 O O . LYS A 1 170 ? -2.905 -0.298 15.896 1.00 92.38 170 LYS A O 1
ATOM 1275 N N . GLY A 1 171 ? -1.171 -1.389 14.984 1.00 94.00 171 GLY A N 1
ATOM 1276 C CA . GLY A 1 171 ? -1.946 -2.483 14.395 1.00 94.00 171 GLY A CA 1
ATOM 1277 C C . GLY A 1 171 ? -2.607 -2.154 13.053 1.00 94.00 171 GLY A C 1
ATOM 1278 O O . GLY A 1 171 ? -3.517 -2.867 12.636 1.00 94.00 171 GLY A O 1
ATOM 1279 N N . HIS A 1 172 ? -2.190 -1.080 12.378 1.00 96.06 172 HIS A N 1
ATOM 1280 C CA . HIS A 1 172 ? -2.641 -0.779 11.018 1.00 96.06 172 HIS A CA 1
ATOM 1281 C C . HIS A 1 172 ?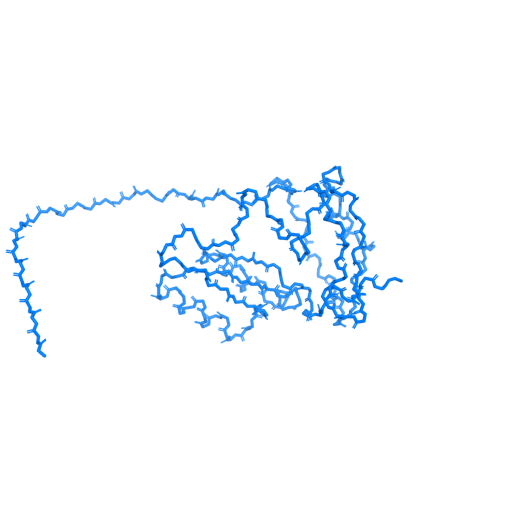 -1.810 -1.538 9.977 1.00 96.06 172 HIS A C 1
ATOM 1283 O O . HIS A 1 172 ? -0.655 -1.893 10.217 1.00 96.06 172 HIS A O 1
ATOM 1289 N N . HIS A 1 173 ? -2.375 -1.728 8.785 1.00 92.31 173 HIS A N 1
ATOM 1290 C CA . HIS A 1 173 ? -1.648 -2.295 7.651 1.00 92.31 173 HIS A CA 1
ATOM 1291 C C . HIS A 1 173 ? -1.006 -1.193 6.807 1.00 92.31 173 HIS A C 1
ATOM 1293 O O . HIS A 1 173 ? -1.585 -0.119 6.634 1.00 92.31 173 HIS A O 1
ATOM 1299 N N . LEU A 1 174 ? 0.168 -1.476 6.242 1.00 92.00 174 LEU A N 1
ATOM 1300 C CA . LEU A 1 174 ? 0.797 -0.636 5.226 1.00 92.00 174 LEU A CA 1
ATOM 1301 C C . LEU A 1 174 ? 0.744 -1.338 3.873 1.00 92.00 174 LEU A C 1
ATOM 1303 O O . LEU A 1 174 ? 1.075 -2.516 3.763 1.00 92.00 174 LEU A O 1
ATOM 1307 N N . ALA A 1 175 ? 0.382 -0.584 2.846 1.00 88.06 175 ALA A N 1
ATOM 1308 C CA . ALA A 1 175 ? 0.402 -1.004 1.457 1.00 88.06 175 ALA A CA 1
ATOM 1309 C C . ALA A 1 175 ? 1.126 0.050 0.608 1.00 88.06 175 ALA A C 1
ATOM 1311 O O . ALA A 1 175 ? 1.235 1.214 0.989 1.00 88.06 175 ALA A O 1
ATOM 1312 N N . SER A 1 176 ? 1.662 -0.357 -0.541 1.00 88.44 176 SER A N 1
ATOM 1313 C CA . SER A 1 176 ? 2.369 0.555 -1.446 1.00 88.44 176 SER A CA 1
ATOM 1314 C C . SER A 1 176 ? 1.384 1.318 -2.329 1.00 88.44 176 SER A C 1
ATOM 1316 O O . SER A 1 176 ? 0.543 0.707 -2.983 1.00 88.44 176 SER A O 1
ATOM 1318 N N . HIS A 1 177 ? 1.538 2.640 -2.405 1.00 87.75 177 HIS A N 1
ATOM 1319 C CA . HIS A 1 177 ? 0.800 3.521 -3.312 1.00 87.75 177 HIS A CA 1
ATOM 1320 C C . HIS A 1 177 ? 1.713 4.161 -4.360 1.00 87.75 177 HIS A C 1
ATOM 1322 O O . HIS A 1 177 ? 1.626 5.351 -4.664 1.00 87.75 177 HIS A O 1
ATOM 1328 N N . SER A 1 178 ? 2.632 3.359 -4.906 1.00 83.69 178 SER A N 1
ATOM 1329 C CA . SER A 1 178 ? 3.721 3.790 -5.792 1.00 83.69 178 SER A CA 1
ATOM 1330 C C . SER A 1 178 ? 4.766 4.694 -5.116 1.00 83.69 178 SER A C 1
ATOM 1332 O O . SER A 1 178 ? 4.677 5.064 -3.944 1.00 83.69 178 SER A O 1
ATOM 1334 N N . LYS A 1 179 ? 5.827 5.026 -5.858 1.00 74.56 179 LYS A N 1
ATOM 1335 C CA . LYS A 1 179 ? 6.911 5.881 -5.362 1.00 74.56 179 LYS A CA 1
ATOM 1336 C C . LYS A 1 179 ? 6.454 7.335 -5.215 1.00 74.56 179 LYS A C 1
ATOM 1338 O O . LYS A 1 179 ? 6.684 7.944 -4.174 1.00 74.56 179 LYS A O 1
ATOM 1343 N N . ASP A 1 180 ? 5.895 7.898 -6.277 1.00 70.94 180 ASP A N 1
ATOM 1344 C CA . ASP A 1 180 ? 5.713 9.341 -6.453 1.00 70.94 180 ASP A CA 1
ATOM 1345 C C . ASP A 1 180 ? 4.300 9.733 -6.902 1.00 70.94 180 ASP A C 1
ATOM 1347 O O . ASP A 1 180 ? 4.087 10.866 -7.340 1.00 70.94 180 ASP A O 1
ATOM 1351 N N . HIS A 1 181 ? 3.339 8.812 -6.758 1.00 70.44 181 HIS A N 1
ATOM 1352 C CA . HIS A 1 181 ? 1.934 9.005 -7.126 1.00 70.44 181 HIS A CA 1
ATOM 1353 C C . HIS A 1 181 ? 1.744 9.369 -8.611 1.00 70.44 181 HIS A C 1
ATOM 1355 O O . HIS A 1 181 ? 0.731 9.920 -9.037 1.00 70.44 181 HIS A O 1
ATOM 1361 N N . LEU A 1 182 ? 2.748 9.062 -9.435 1.00 62.28 182 LEU A N 1
ATOM 1362 C CA . LEU A 1 182 ? 2.608 9.099 -10.877 1.00 62.28 182 LEU A CA 1
ATOM 1363 C C . LEU A 1 182 ? 1.858 7.849 -11.321 1.00 62.28 182 LEU A C 1
ATOM 1365 O O . LEU A 1 182 ? 2.067 6.774 -10.762 1.00 62.28 182 LEU A O 1
ATOM 1369 N N . PHE A 1 183 ? 1.027 7.981 -12.357 1.00 54.41 183 PHE A N 1
ATOM 1370 C CA . PHE A 1 183 ? 0.350 6.851 -12.992 1.00 54.41 183 PHE A CA 1
ATOM 1371 C C . PHE A 1 183 ? 1.363 5.740 -13.306 1.00 54.41 183 PHE A C 1
ATOM 1373 O O . PHE A 1 183 ? 2.097 5.796 -14.294 1.00 54.41 183 PHE A O 1
ATOM 1380 N N . SER A 1 184 ? 1.401 4.716 -12.447 1.00 51.00 184 SER A N 1
ATOM 1381 C CA . SER A 1 184 ? 2.409 3.649 -12.485 1.00 51.00 184 SER A CA 1
ATOM 1382 C C . SER A 1 184 ? 2.343 2.826 -13.774 1.00 51.00 184 SER A C 1
ATOM 1384 O O . SER A 1 184 ? 3.289 2.117 -14.104 1.00 51.00 184 SER A O 1
ATOM 1386 N N . ILE A 1 185 ? 1.240 2.930 -14.517 1.00 48.19 185 ILE A N 1
ATOM 1387 C CA . ILE A 1 185 ? 0.978 2.179 -15.746 1.00 48.19 185 ILE A CA 1
ATOM 1388 C C . ILE A 1 185 ? 1.377 2.959 -17.022 1.00 48.19 185 ILE A C 1
ATOM 1390 O O . ILE A 1 185 ? 1.371 2.390 -18.111 1.00 48.19 185 ILE A O 1
ATOM 1394 N N . SER A 1 186 ? 1.747 4.247 -16.933 1.00 32.53 186 SER A N 1
ATOM 1395 C CA . SER A 1 186 ? 2.047 5.098 -18.108 1.00 32.53 186 SER A CA 1
ATOM 1396 C C . SER A 1 186 ? 3.538 5.369 -18.356 1.00 32.53 186 SER A C 1
ATOM 1398 O O . SER A 1 186 ? 3.908 6.041 -19.328 1.00 32.53 186 SER A O 1
ATOM 1400 N N . ARG A 1 187 ? 4.419 4.851 -17.489 1.00 41.06 187 ARG A N 1
ATOM 1401 C CA . ARG A 1 187 ? 5.873 5.086 -17.543 1.00 41.06 187 ARG A CA 1
ATOM 1402 C C . ARG A 1 187 ? 6.735 3.838 -17.745 1.00 41.06 187 ARG A C 1
ATOM 1404 O O . ARG A 1 187 ? 7.940 3.913 -17.541 1.00 41.06 187 ARG A O 1
ATOM 1411 N N . SER A 1 188 ? 6.188 2.745 -18.277 1.00 36.91 188 SER A N 1
ATOM 1412 C CA . SER A 1 188 ? 7.010 1.664 -18.854 1.00 36.91 188 SER A CA 1
ATOM 1413 C C . SER A 1 188 ? 7.674 2.039 -20.193 1.00 36.91 188 SER A C 1
ATOM 1415 O O . SER A 1 188 ? 8.189 1.162 -20.880 1.00 36.91 188 SER A O 1
ATOM 1417 N N . ARG A 1 189 ? 7.706 3.331 -20.561 1.00 29.97 189 ARG A N 1
ATOM 1418 C CA . ARG A 1 189 ? 8.466 3.840 -21.709 1.00 29.97 189 ARG A CA 1
ATOM 1419 C C . ARG A 1 189 ? 9.965 3.653 -21.460 1.00 29.97 189 ARG A C 1
ATOM 1421 O O . ARG A 1 189 ? 10.577 4.456 -20.757 1.00 29.97 189 ARG A O 1
ATOM 1428 N N . HIS A 1 190 ? 10.499 2.572 -22.014 1.00 31.59 190 HIS A N 1
ATOM 1429 C CA . HIS A 1 190 ? 11.867 2.511 -22.517 1.00 31.59 190 HIS A CA 1
ATOM 1430 C C . HIS A 1 190 ? 11.812 2.836 -24.007 1.00 31.59 190 HIS A C 1
ATOM 1432 O O . HIS A 1 190 ? 10.831 2.392 -24.650 1.00 31.59 190 HIS A O 1
#

Secondary structure (DSSP, 8-state):
------------------------------SSS-TT--PPP---PPPPPTTPPPPTTSHHHHHHHHTS-TTSS--PPPPPBSTTSSB---SSPPPTTS--HHHH----TT---S-SSTT----EEEEE--TTTHHHHHHHHHHTT---EEEE-HHHHTT-HHHHHHHHHTT-EEEE--SSSS-TTS----

Radius of gyration: 23.19 Å; chains: 1; bounding box: 71×35×67 Å